Protein AF-0000000066991045 (afdb_homodimer)

pLDDT: mean 85.85, std 21.7, range [33.31, 98.94]

Radius of gyration: 27.25 Å; Cα contacts (8 Å, |Δi|>4): 681; chains: 2; bounding box: 120×88×66 Å

Foldseek 3Di:
DPPPPPPPPPPPPPPPPPPPVPPPPFDKWWKWFDQPPDIDIDIDGQAQDKDFPPDWGQTFKMWTAFAPCQPFKDWDFDPPDDWDWDWDADPVLIIMIGIPPRTDGGIMHGHDDADEFQDFCDDPNDGDHAHGAAGDDPRGGAGPVRD/DPPPPPPPPPPPPPPPPPPPPPPPPFDKWWKWFDQPVDIDIDIDGQAQDKDFPPDWGQTFKMWTAFAPCQPFKDWDFDPPDDWDWDWDADPVLIIMIGIPPRTDGGIMHGHDDADEFQDFCDDPNDGDHAHGAAGDDPRGGAGPVRD

Structure (mmCIF, N/CA/C/O backbone):
data_AF-0000000066991045-model_v1
#
loop_
_entity.id
_entity.type
_entity.pdbx_description
1 polymer 'SSCRP protein'
#
loop_
_atom_site.group_PDB
_atom_site.id
_atom_site.type_symbol
_atom_site.label_atom_id
_atom_site.label_alt_id
_atom_site.label_comp_id
_atom_site.label_asym_id
_atom_site.label_entity_id
_atom_site.label_seq_id
_atom_site.pdbx_PDB_ins_code
_atom_site.Cartn_x
_atom_site.Cartn_y
_atom_site.Cartn_z
_atom_site.occupancy
_atom_site.B_iso_or_equiv
_atom_site.auth_seq_id
_atom_site.auth_comp_id
_atom_site.auth_asym_id
_atom_site.auth_atom_id
_atom_site.pdbx_PDB_model_num
ATOM 1 N N . MET A 1 1 ? 57.656 59.469 -19.359 1 33.41 1 MET A N 1
ATOM 2 C CA . MET A 1 1 ? 56.719 58.531 -20 1 33.41 1 MET A CA 1
ATOM 3 C C . MET A 1 1 ? 56.156 57.562 -18.984 1 33.41 1 MET A C 1
ATOM 5 O O . MET A 1 1 ? 56.875 56.75 -18.422 1 33.41 1 MET A O 1
ATOM 9 N N . LYS A 1 2 ? 55.219 58.156 -18.031 1 44.06 2 LYS A N 1
ATOM 10 C CA . LYS A 1 2 ? 54.531 57.469 -16.953 1 44.06 2 LYS A CA 1
ATOM 11 C C . LYS A 1 2 ? 53.688 56.312 -17.469 1 44.06 2 LYS A C 1
ATOM 13 O O . LYS A 1 2 ? 52.875 56.469 -18.375 1 44.06 2 LYS A O 1
ATOM 18 N N . TYR A 1 3 ? 54.312 55.094 -17.578 1 40 3 TYR A N 1
ATOM 19 C CA . TYR A 1 3 ? 53.719 53.812 -17.953 1 40 3 TYR A CA 1
ATOM 20 C C . TYR A 1 3 ? 52.469 53.562 -17.109 1 40 3 TYR A C 1
ATOM 22 O O . TYR A 1 3 ? 52.5 53.594 -15.883 1 40 3 TYR A O 1
ATOM 30 N N . LEU A 1 4 ? 51.312 54.062 -17.594 1 42.91 4 LEU A N 1
ATOM 31 C CA . LEU A 1 4 ? 50 53.688 -17.094 1 42.91 4 LEU A CA 1
ATOM 32 C C . LEU A 1 4 ? 49.781 52.188 -17.141 1 42.91 4 LEU A C 1
ATOM 34 O O . LEU A 1 4 ? 49.781 51.594 -18.219 1 42.91 4 LEU A O 1
ATOM 38 N N . THR A 1 5 ? 50.281 51.5 -16.141 1 43.19 5 THR A N 1
ATOM 39 C CA . THR A 1 5 ? 50 50.062 -15.992 1 43.19 5 THR A CA 1
ATOM 40 C C . THR A 1 5 ? 48.5 49.844 -15.844 1 43.19 5 THR A C 1
ATOM 42 O O . THR A 1 5 ? 47.875 50.344 -14.906 1 43.19 5 THR A O 1
ATOM 45 N N . LEU A 1 6 ? 47.812 49.75 -16.969 1 39.91 6 LEU A N 1
ATOM 46 C CA . LEU A 1 6 ? 46.438 49.281 -16.969 1 39.91 6 LEU A CA 1
ATOM 47 C C . LEU A 1 6 ? 46.281 47.938 -16.281 1 39.91 6 LEU A C 1
ATOM 49 O O . LEU A 1 6 ? 46.938 46.969 -16.672 1 39.91 6 LEU A O 1
ATOM 53 N N . LEU A 1 7 ? 46 47.969 -15.023 1 40.34 7 LEU A N 1
ATOM 54 C CA . LEU A 1 7 ? 45.625 46.781 -14.258 1 40.34 7 LEU A CA 1
ATOM 55 C C . LEU A 1 7 ? 44.344 46.188 -14.781 1 40.34 7 LEU A C 1
ATOM 57 O O . LEU A 1 7 ? 43.281 46.781 -14.68 1 40.34 7 LEU A O 1
ATOM 61 N N . ALA A 1 8 ? 44.469 45.375 -15.891 1 42.97 8 ALA A N 1
ATOM 62 C CA . ALA A 1 8 ? 43.312 44.562 -16.297 1 42.97 8 ALA A CA 1
ATOM 63 C C . ALA A 1 8 ? 42.812 43.688 -15.141 1 42.97 8 ALA A C 1
ATOM 65 O O . ALA A 1 8 ? 43.562 42.844 -14.625 1 42.97 8 ALA A O 1
ATOM 66 N N . SER A 1 9 ? 41.938 44.25 -14.367 1 37.72 9 SER A N 1
ATOM 67 C CA . SER A 1 9 ? 41.281 43.438 -13.375 1 37.72 9 SER A CA 1
ATOM 68 C C . SER A 1 9 ? 40.531 42.25 -14.031 1 37.72 9 SER A C 1
ATOM 70 O O . SER A 1 9 ? 39.688 42.469 -14.875 1 37.72 9 SER A O 1
ATOM 72 N N . ALA A 1 10 ? 41.25 41.094 -14.234 1 43.38 10 ALA A N 1
ATOM 73 C CA . ALA A 1 10 ? 40.562 39.844 -14.609 1 43.38 10 ALA A CA 1
ATOM 74 C C . ALA A 1 10 ? 39.344 39.594 -13.727 1 43.38 10 ALA A C 1
ATOM 76 O O . ALA A 1 10 ? 39.5 39.375 -12.516 1 43.38 10 ALA A O 1
ATOM 77 N N . LEU A 1 11 ? 38.219 40.25 -14.07 1 38.22 11 LEU A N 1
ATOM 78 C CA . LEU A 1 11 ? 36.969 39.812 -13.461 1 38.22 11 LEU A CA 1
ATOM 79 C C . LEU A 1 11 ? 36.781 38.312 -13.609 1 38.22 11 LEU A C 1
ATOM 81 O O . LEU A 1 11 ? 36.625 37.781 -14.719 1 38.22 11 LEU A O 1
ATOM 85 N N . GLY A 1 12 ? 37.5 37.5 -12.805 1 37.69 12 GLY A N 1
ATOM 86 C CA . GLY A 1 12 ? 37.156 36.094 -12.727 1 37.69 12 GLY A CA 1
ATOM 87 C C 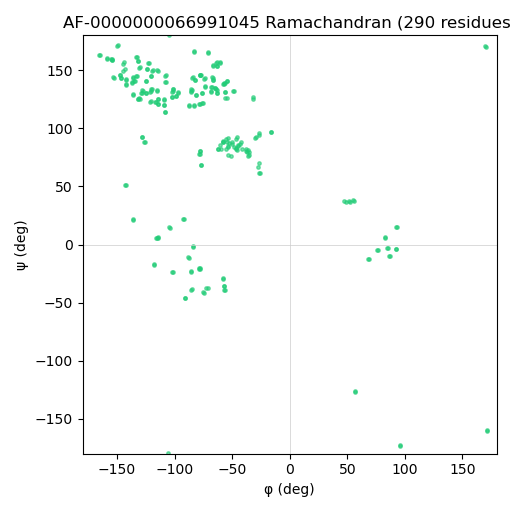. GLY A 1 12 ? 35.688 35.844 -12.602 1 37.69 12 GLY A C 1
ATOM 88 O O . GLY A 1 12 ? 35.031 36.312 -11.648 1 37.69 12 GLY A O 1
ATOM 89 N N . LEU A 1 13 ? 35 35.812 -13.781 1 39.25 13 LEU A N 1
ATOM 90 C CA . LEU A 1 13 ? 33.656 35.281 -13.758 1 39.25 13 LEU A CA 1
ATOM 91 C C . LEU A 1 13 ? 33.594 33.969 -12.953 1 39.25 13 LEU A C 1
ATOM 93 O O . LEU A 1 13 ? 34.25 33 -13.289 1 39.25 13 LEU A O 1
ATOM 97 N N . ALA A 1 14 ? 33.312 34.062 -11.727 1 35.44 14 ALA A N 1
ATOM 98 C CA . ALA A 1 14 ? 32.938 32.875 -10.977 1 35.44 14 ALA A CA 1
ATOM 99 C C . ALA A 1 14 ? 31.922 32.031 -11.75 1 35.44 14 ALA A C 1
ATOM 101 O O . ALA A 1 14 ? 30.797 32.5 -11.984 1 35.44 14 ALA A O 1
ATOM 102 N N . ALA A 1 15 ? 32.406 31.188 -12.727 1 35.44 15 ALA A N 1
ATOM 103 C CA . ALA A 1 15 ? 31.484 30.172 -13.203 1 35.44 15 ALA A CA 1
ATOM 104 C C . ALA A 1 15 ? 30.719 29.531 -12.047 1 35.44 15 ALA A C 1
ATOM 106 O O . ALA A 1 15 ? 31.328 28.953 -11.141 1 35.44 15 ALA A O 1
ATOM 107 N N . ALA A 1 16 ? 29.625 30.125 -11.648 1 34.5 16 ALA A N 1
ATOM 108 C CA . ALA A 1 16 ? 28.719 29.344 -10.797 1 34.5 16 ALA A CA 1
ATOM 109 C C . ALA A 1 16 ? 28.656 27.891 -11.242 1 34.5 16 ALA A C 1
ATOM 111 O O . ALA A 1 16 ? 28.297 27.609 -12.391 1 34.5 16 ALA A O 1
ATOM 112 N N . SER A 1 17 ? 29.609 27.125 -10.828 1 33.66 17 SER A N 1
ATOM 113 C CA . SER A 1 17 ? 29.438 25.688 -11.031 1 33.66 17 SER A CA 1
ATOM 114 C C . SER A 1 17 ? 27.984 25.281 -10.836 1 33.66 17 SER A C 1
ATOM 116 O O . SER A 1 17 ? 27.438 25.391 -9.727 1 33.66 17 SER A O 1
ATOM 118 N N . VAL A 1 18 ? 27.172 25.516 -11.859 1 35.56 18 VAL A N 1
ATOM 119 C CA . VAL A 1 18 ? 25.922 24.781 -11.789 1 35.56 18 VAL A CA 1
ATOM 120 C C . VAL A 1 18 ? 26.156 23.406 -11.18 1 35.56 18 VAL A C 1
ATOM 122 O O . VAL A 1 18 ? 26.984 22.641 -11.672 1 35.56 18 VAL A O 1
ATOM 125 N N . ILE A 1 19 ? 26.312 23.344 -9.852 1 34.28 19 ILE A N 1
ATOM 126 C CA . ILE A 1 19 ? 26.25 21.984 -9.305 1 34.28 19 ILE A CA 1
ATOM 127 C C . ILE A 1 19 ? 25.344 21.125 -10.164 1 34.28 19 ILE A C 1
ATOM 129 O O . ILE A 1 19 ? 24.219 21.516 -10.492 1 34.28 19 ILE A O 1
ATOM 133 N N . PRO A 1 20 ? 25.875 20.438 -11.148 1 35.38 20 PRO A N 1
ATOM 134 C CA . PRO A 1 20 ? 24.953 19.547 -11.852 1 35.38 20 PRO A CA 1
ATOM 135 C C . PRO A 1 20 ? 23.859 18.984 -10.953 1 35.38 20 PRO A C 1
ATOM 137 O O . PRO A 1 20 ? 24.031 18.891 -9.734 1 35.38 20 PRO A O 1
ATOM 140 N N . LEU A 1 21 ? 22.641 19.094 -11.258 1 34.31 21 LEU A N 1
ATOM 141 C CA . LEU A 1 21 ? 21.625 18.297 -10.578 1 34.31 21 LEU A CA 1
ATOM 142 C C . LEU A 1 21 ? 22.219 16.984 -10.062 1 34.31 21 LEU A C 1
ATOM 144 O O . LEU A 1 21 ? 22.688 16.156 -10.852 1 34.31 21 LEU A O 1
ATOM 148 N N . GLU A 1 22 ? 23.094 16.969 -9.141 1 37.97 22 GLU A N 1
ATOM 149 C CA . GLU A 1 22 ? 23.547 15.742 -8.5 1 37.97 22 GLU A CA 1
ATOM 150 C C . GLU A 1 22 ? 22.578 14.586 -8.766 1 37.97 22 GLU A C 1
ATOM 152 O O . GLU A 1 22 ? 21.375 14.734 -8.609 1 37.97 22 GLU A O 1
ATOM 157 N N . GLN A 1 23 ? 22.719 13.742 -9.656 1 42.28 23 GLN A N 1
ATOM 158 C CA . GLN A 1 23 ? 21.984 12.492 -9.867 1 42.28 23 GLN A CA 1
ATOM 159 C C . GLN A 1 23 ? 21.422 11.961 -8.555 1 42.28 23 GLN A C 1
ATOM 161 O O . GLN A 1 23 ? 22.172 11.547 -7.668 1 42.28 23 GLN A O 1
ATOM 166 N N . ARG A 1 24 ? 20.547 12.594 -7.805 1 48.56 24 ARG A N 1
ATOM 167 C CA . ARG A 1 24 ? 19.906 12.086 -6.594 1 48.56 24 ARG A CA 1
ATOM 168 C C . ARG A 1 24 ? 19.828 10.562 -6.613 1 48.56 24 ARG A C 1
ATOM 170 O O . ARG A 1 24 ? 19.438 9.969 -7.621 1 48.56 24 ARG A O 1
ATOM 177 N N . ASP A 1 25 ? 20.828 9.734 -5.996 1 72.31 25 ASP A N 1
ATOM 178 C CA . ASP A 1 25 ? 21.016 8.297 -5.844 1 72.31 25 ASP A CA 1
ATOM 179 C C . ASP A 1 25 ? 19.672 7.586 -5.629 1 72.31 25 ASP A C 1
ATOM 181 O O . ASP A 1 25 ? 19.031 7.766 -4.594 1 72.31 25 ASP A O 1
ATOM 185 N N . VAL A 1 26 ? 19 7.344 -6.695 1 90.12 26 VAL A N 1
ATOM 186 C CA . VAL A 1 26 ? 17.75 6.586 -6.73 1 90.12 26 VAL A CA 1
ATOM 187 C C . VAL A 1 26 ? 17.953 5.223 -6.078 1 90.12 26 VAL A C 1
ATOM 189 O O . VAL A 1 26 ? 18.984 4.566 -6.305 1 90.12 26 VAL A O 1
ATOM 192 N N . GLN A 1 27 ? 17.109 4.891 -5.098 1 95.94 27 GLN A N 1
ATOM 193 C CA . GLN A 1 27 ? 17.203 3.641 -4.352 1 95.94 27 GLN A CA 1
ATOM 194 C C . GLN A 1 27 ? 17.109 2.436 -5.281 1 95.94 27 GLN A C 1
ATOM 196 O O . GLN A 1 27 ? 16.328 2.436 -6.234 1 95.94 27 GLN A O 1
ATOM 201 N N . THR A 1 28 ? 17.969 1.418 -5.016 1 97.62 28 THR A N 1
ATOM 202 C CA . THR A 1 28 ? 17.875 0.164 -5.758 1 97.62 28 THR A CA 1
ATOM 203 C C . THR A 1 28 ? 16.844 -0.766 -5.133 1 97.62 28 THR A C 1
ATOM 205 O O . THR A 1 28 ? 16.812 -0.945 -3.914 1 97.62 28 THR A O 1
ATOM 208 N N . VAL A 1 29 ? 16.016 -1.321 -5.949 1 98.06 29 VAL A N 1
ATOM 209 C CA . VAL A 1 29 ? 14.977 -2.252 -5.523 1 98.06 29 VAL A CA 1
ATOM 210 C C . VAL A 1 29 ? 15.414 -3.686 -5.805 1 98.06 29 VAL A C 1
ATOM 212 O O . VAL A 1 29 ? 15.953 -3.979 -6.875 1 98.06 29 VAL A O 1
ATOM 215 N N . HIS A 1 30 ? 15.227 -4.605 -4.809 1 98.62 30 HIS A N 1
ATOM 216 C CA . HIS A 1 30 ? 15.43 -6.043 -4.988 1 98.62 30 HIS A CA 1
ATOM 217 C C . HIS A 1 30 ? 14.117 -6.801 -4.84 1 98.62 30 HIS A C 1
ATOM 219 O O . HIS A 1 30 ? 13.469 -6.73 -3.791 1 98.62 30 HIS A O 1
ATOM 225 N N . LEU A 1 31 ? 13.75 -7.527 -5.938 1 98.81 31 LEU A N 1
ATOM 226 C CA . LEU A 1 31 ? 12.531 -8.328 -5.926 1 98.81 31 LEU A CA 1
ATOM 227 C C . LEU A 1 31 ? 12.836 -9.781 -6.277 1 98.81 31 LEU A C 1
ATOM 229 O O . LEU A 1 31 ? 13.711 -10.055 -7.098 1 98.81 31 LEU A O 1
ATOM 233 N N . LYS A 1 32 ? 12.188 -10.648 -5.609 1 98.81 32 LYS A N 1
ATOM 234 C CA . LYS A 1 32 ? 12.156 -12.062 -5.969 1 98.81 32 LYS A CA 1
ATOM 235 C C . LYS A 1 32 ? 10.75 -12.492 -6.379 1 98.81 32 LYS A C 1
ATOM 237 O O . LYS A 1 32 ? 9.797 -12.32 -5.617 1 98.81 32 LYS A O 1
ATOM 242 N N . PHE A 1 33 ? 10.648 -13.07 -7.602 1 98.94 33 PHE A N 1
ATOM 243 C CA . PHE A 1 33 ? 9.383 -13.562 -8.148 1 98.94 33 PHE A CA 1
ATOM 244 C C . PHE A 1 33 ? 9.297 -15.086 -8.023 1 98.94 33 PHE A C 1
ATOM 246 O O . PHE A 1 33 ? 10.188 -15.797 -8.484 1 98.94 33 PHE A O 1
ATOM 253 N N . ARG A 1 34 ? 8.164 -15.508 -7.398 1 98.62 34 ARG A N 1
ATOM 254 C CA . ARG A 1 34 ? 8.047 -16.938 -7.141 1 98.62 34 ARG A CA 1
ATOM 255 C C . ARG A 1 34 ? 6.828 -17.516 -7.844 1 98.62 34 ARG A C 1
ATOM 257 O O . ARG A 1 34 ? 5.762 -16.906 -7.867 1 98.62 34 ARG A O 1
ATOM 264 N N . ALA A 1 35 ? 7.031 -18.641 -8.492 1 98.25 35 ALA A N 1
ATOM 265 C CA . ALA A 1 35 ? 6.02 -19.516 -9.07 1 98.25 35 ALA A CA 1
ATOM 266 C C . ALA A 1 35 ? 6.184 -20.938 -8.57 1 98.25 35 ALA A C 1
ATOM 268 O O . ALA A 1 35 ? 6.77 -21.781 -9.258 1 98.25 35 ALA A O 1
ATOM 269 N N . GLY A 1 36 ? 5.512 -21.203 -7.41 1 93.75 36 GLY A N 1
ATOM 270 C CA . GLY A 1 36 ? 5.879 -22.453 -6.762 1 93.75 36 GLY A CA 1
ATOM 271 C C . GLY A 1 36 ? 7.359 -22.547 -6.445 1 93.75 36 GLY A C 1
ATOM 272 O O . GLY A 1 36 ? 7.91 -21.672 -5.762 1 93.75 36 GLY A O 1
ATOM 273 N N . PRO A 1 37 ? 7.957 -23.594 -6.898 1 95.31 37 PRO A N 1
ATOM 274 C CA . PRO A 1 37 ? 9.391 -23.734 -6.621 1 95.31 37 PRO A CA 1
ATOM 275 C C . PRO A 1 37 ? 10.258 -22.891 -7.547 1 95.31 37 PRO A C 1
ATOM 277 O O . PRO A 1 37 ? 11.453 -22.703 -7.281 1 95.31 37 PRO A O 1
ATOM 280 N N . ALA A 1 38 ? 9.758 -22.516 -8.656 1 98.19 38 ALA A N 1
ATOM 281 C CA . ALA A 1 38 ? 10.516 -21.703 -9.602 1 98.19 38 ALA A CA 1
ATOM 282 C C . ALA A 1 38 ? 10.562 -20.234 -9.156 1 98.19 38 ALA A C 1
ATOM 284 O O . ALA A 1 38 ? 9.656 -19.766 -8.469 1 98.19 38 ALA A O 1
ATOM 285 N N . GLU A 1 39 ? 11.68 -19.609 -9.453 1 98.5 39 GLU A N 1
ATOM 286 C CA . GLU A 1 39 ? 11.828 -18.219 -9.047 1 98.5 39 GLU A CA 1
ATOM 287 C C . GLU A 1 39 ? 12.812 -17.469 -9.953 1 98.5 39 GLU A C 1
ATOM 289 O O . GLU A 1 39 ? 13.586 -18.109 -10.68 1 98.5 39 GLU A O 1
ATOM 294 N N . TYR A 1 40 ? 12.727 -16.172 -9.992 1 98.75 40 TYR A N 1
ATOM 295 C CA . TYR A 1 40 ? 13.734 -15.289 -10.562 1 98.75 40 TYR A CA 1
ATOM 296 C C . TYR A 1 40 ? 13.828 -13.992 -9.766 1 98.75 40 TYR A C 1
ATOM 298 O O . TYR A 1 40 ? 12.891 -13.625 -9.055 1 98.75 40 TYR A O 1
ATOM 306 N N . ASP A 1 41 ? 15.039 -13.32 -9.852 1 98.69 41 ASP A N 1
ATOM 307 C CA . ASP A 1 41 ? 15.312 -12.094 -9.117 1 98.69 41 ASP A CA 1
ATOM 308 C C . ASP A 1 41 ? 15.508 -10.914 -10.062 1 98.69 41 ASP A C 1
ATOM 310 O O . ASP A 1 41 ? 15.922 -11.094 -11.211 1 98.69 41 ASP A O 1
ATOM 314 N N . MET A 1 42 ? 15.148 -9.773 -9.586 1 98.69 42 MET A N 1
ATOM 315 C CA . MET A 1 42 ? 15.469 -8.531 -10.289 1 98.69 42 MET A CA 1
ATOM 316 C C . MET A 1 42 ? 16.047 -7.492 -9.328 1 98.69 42 MET A C 1
ATOM 318 O O . MET A 1 42 ? 15.648 -7.441 -8.156 1 98.69 42 MET A O 1
ATOM 322 N N . ALA A 1 43 ? 16.984 -6.715 -9.836 1 98.56 43 ALA A N 1
ATOM 323 C CA . ALA A 1 43 ? 17.516 -5.52 -9.18 1 98.56 43 ALA A CA 1
ATOM 324 C C . ALA A 1 43 ? 17.547 -4.336 -10.133 1 98.56 43 ALA A C 1
ATOM 326 O O . ALA A 1 43 ? 18.078 -4.43 -11.242 1 98.56 43 ALA A O 1
ATOM 327 N N . PHE A 1 44 ? 16.938 -3.24 -9.75 1 98.31 44 PHE A N 1
ATOM 328 C CA . PHE A 1 44 ? 16.828 -2.082 -10.625 1 98.31 44 PHE A CA 1
ATOM 329 C C . PHE A 1 44 ? 16.562 -0.816 -9.82 1 98.31 44 PHE A C 1
ATOM 331 O O . PHE A 1 44 ? 16.141 -0.888 -8.664 1 98.31 44 PHE A O 1
ATOM 338 N N . PRO A 1 45 ? 16.828 0.379 -10.367 1 97.88 45 PRO A N 1
ATOM 339 C CA . PRO A 1 45 ? 16.547 1.618 -9.633 1 97.88 45 PRO A CA 1
ATOM 340 C C . PRO A 1 45 ? 15.055 1.941 -9.562 1 97.88 45 PRO A C 1
ATOM 342 O O . PRO A 1 45 ? 14.32 1.693 -10.516 1 97.88 45 PRO A O 1
ATOM 345 N N . ALA A 1 46 ? 14.641 2.469 -8.445 1 97.94 46 ALA A N 1
ATOM 346 C CA . ALA A 1 46 ? 13.281 2.963 -8.266 1 97.94 46 ALA A CA 1
ATOM 347 C C . ALA A 1 46 ? 13.094 4.316 -8.945 1 97.94 46 ALA A C 1
ATOM 349 O O . ALA A 1 46 ? 12.797 5.312 -8.281 1 97.94 46 ALA A O 1
ATOM 350 N N . ASP A 1 47 ? 13.125 4.34 -10.289 1 97.38 47 ASP A N 1
ATOM 351 C CA . ASP A 1 47 ? 13.156 5.582 -11.055 1 97.38 47 ASP A CA 1
ATOM 352 C C . ASP A 1 47 ? 11.883 5.75 -11.875 1 97.38 47 ASP A C 1
ATOM 354 O O . ASP A 1 47 ? 11.797 6.637 -12.734 1 97.38 47 ASP A O 1
ATOM 358 N N . GLY A 1 48 ? 10.992 4.898 -11.703 1 97.06 48 GLY A N 1
ATOM 359 C CA . GLY A 1 48 ? 9.719 5.004 -12.398 1 97.06 48 GLY A CA 1
ATOM 360 C C . GLY A 1 48 ? 9.742 4.391 -13.789 1 97.06 48 GLY A C 1
ATOM 361 O O . GLY A 1 48 ? 8.711 4.312 -14.461 1 97.06 48 GLY A O 1
ATOM 362 N N . VAL A 1 49 ? 10.891 3.922 -14.188 1 98 49 VAL A N 1
ATOM 363 C CA . VAL A 1 49 ? 11.023 3.348 -15.516 1 98 49 VAL A CA 1
ATOM 364 C C . VAL A 1 49 ? 10.523 1.903 -15.516 1 98 49 VAL A C 1
ATOM 366 O O . VAL A 1 49 ? 10.906 1.113 -14.648 1 98 49 VAL A O 1
ATOM 369 N N . GLU A 1 50 ? 9.664 1.595 -16.422 1 98.56 50 GLU A N 1
ATOM 370 C CA . GLU A 1 50 ? 9.156 0.231 -16.562 1 98.56 50 GLU A CA 1
ATOM 371 C C . GLU A 1 50 ? 10.219 -0.689 -17.172 1 98.56 50 GLU A C 1
ATOM 373 O O . GLU A 1 50 ? 10.891 -0.321 -18.141 1 98.56 50 GLU A O 1
ATOM 378 N N . ARG A 1 51 ? 10.383 -1.898 -16.609 1 98.62 51 ARG A N 1
ATOM 379 C CA . ARG A 1 51 ? 11.336 -2.902 -17.078 1 98.62 51 ARG A CA 1
ATOM 380 C C . ARG A 1 51 ? 10.648 -4.242 -17.312 1 98.62 51 ARG A C 1
ATOM 382 O O . ARG A 1 51 ? 9.859 -4.699 -16.484 1 98.62 51 ARG A O 1
ATOM 389 N N . PRO A 1 52 ? 10.961 -4.82 -18.516 1 98.75 52 PRO A N 1
ATOM 390 C CA . PRO A 1 52 ? 10.422 -6.16 -18.734 1 98.75 52 PRO A CA 1
ATOM 391 C C . PRO A 1 52 ? 11.016 -7.207 -17.797 1 98.75 52 PRO A C 1
ATOM 393 O O . PRO A 1 52 ? 12.195 -7.125 -17.453 1 98.75 52 PRO A O 1
ATOM 396 N N . THR A 1 53 ? 10.117 -8.18 -17.375 1 98.75 53 THR A N 1
ATOM 397 C CA . THR A 1 53 ? 10.633 -9.242 -16.516 1 98.75 53 THR A CA 1
ATOM 398 C C . THR A 1 53 ? 11.234 -10.367 -17.359 1 98.75 53 THR A C 1
ATOM 400 O O . THR A 1 53 ? 12.023 -11.164 -16.859 1 98.75 53 THR A O 1
ATOM 403 N N . ASN A 1 54 ? 10.828 -10.477 -18.578 1 98.38 54 ASN A N 1
ATOM 404 C CA . ASN A 1 54 ? 11.281 -11.508 -19.516 1 98.38 54 ASN A CA 1
ATOM 405 C C . ASN A 1 54 ? 11.078 -12.906 -18.938 1 98.38 54 ASN A C 1
ATOM 407 O O . ASN A 1 54 ? 11.969 -13.758 -19.047 1 98.38 54 ASN A O 1
ATOM 411 N N . SER A 1 55 ? 10.008 -13.141 -18.25 1 98.62 55 SER A N 1
ATOM 412 C CA . SER A 1 55 ? 9.68 -14.438 -17.672 1 98.62 55 SER A CA 1
ATOM 413 C C . SER A 1 55 ? 8.211 -14.797 -17.922 1 98.62 55 SER A C 1
ATOM 415 O O . SER A 1 55 ? 7.336 -13.93 -17.828 1 98.62 55 SER A O 1
ATOM 417 N N . ASP A 1 56 ? 7.98 -16.016 -18.203 1 98 56 ASP A N 1
ATOM 418 C CA . ASP A 1 56 ? 6.617 -16.5 -18.406 1 98 56 ASP A CA 1
ATOM 419 C C . ASP A 1 56 ? 6.129 -17.297 -17.203 1 98 56 ASP A C 1
ATOM 421 O O . ASP A 1 56 ? 5.105 -17.984 -17.281 1 98 56 ASP A O 1
ATOM 425 N N . LEU A 1 57 ? 6.824 -17.219 -16.062 1 98.56 57 LEU A N 1
ATOM 426 C CA . LEU A 1 57 ? 6.445 -17.984 -14.875 1 98.56 57 LEU A CA 1
ATOM 427 C C . LEU A 1 57 ? 5.109 -17.5 -14.328 1 98.56 57 LEU A C 1
ATOM 429 O O . LEU A 1 57 ? 4.836 -16.297 -14.312 1 98.56 57 LEU A O 1
ATOM 433 N N . ALA A 1 58 ? 4.277 -18.422 -13.852 1 98.31 58 ALA A N 1
ATOM 434 C CA . ALA A 1 58 ? 3.02 -18.078 -13.18 1 98.31 58 ALA A CA 1
ATOM 435 C C . ALA A 1 58 ? 3.264 -17.625 -11.75 1 98.31 58 ALA A C 1
ATOM 437 O O . ALA A 1 58 ? 3.072 -18.391 -10.805 1 98.31 58 ALA A O 1
ATOM 438 N N . VAL A 1 59 ? 3.639 -16.406 -11.617 1 98.62 59 VAL A N 1
ATOM 439 C CA . VAL A 1 59 ? 4.039 -15.828 -10.336 1 98.62 59 VAL A CA 1
ATOM 440 C C . VAL A 1 59 ? 2.824 -15.727 -9.414 1 98.62 59 VAL A C 1
ATOM 442 O O . VAL A 1 59 ? 1.757 -15.273 -9.828 1 98.62 59 VAL A O 1
ATOM 445 N N . ASN A 1 60 ? 3.018 -16.188 -8.227 1 97.88 60 ASN A N 1
ATOM 446 C CA . ASN A 1 60 ? 1.946 -16.047 -7.246 1 97.88 60 ASN A CA 1
ATOM 447 C C . ASN A 1 60 ? 2.383 -15.188 -6.059 1 97.88 60 ASN A C 1
ATOM 449 O O . ASN A 1 60 ? 1.547 -14.719 -5.285 1 97.88 60 ASN A O 1
ATOM 453 N N . VAL A 1 61 ? 3.689 -15.016 -5.918 1 98.12 61 VAL A N 1
ATOM 454 C CA . VAL A 1 61 ? 4.191 -14.195 -4.82 1 98.12 61 VAL A CA 1
ATOM 455 C C . VAL A 1 61 ? 5.395 -13.383 -5.289 1 98.12 61 VAL A C 1
ATOM 457 O O . VAL A 1 61 ? 6.262 -13.906 -6 1 98.12 61 VAL A O 1
ATOM 460 N N . ILE A 1 62 ? 5.441 -12.141 -4.891 1 98.75 62 ILE A N 1
ATOM 461 C CA . ILE A 1 62 ? 6.602 -11.273 -5.066 1 98.75 62 ILE A CA 1
ATOM 462 C C . ILE A 1 62 ? 7.152 -10.867 -3.701 1 98.75 62 ILE A C 1
ATOM 464 O O . ILE A 1 62 ? 6.43 -10.312 -2.873 1 98.75 62 ILE A O 1
ATOM 468 N N . GLU A 1 63 ? 8.414 -11.164 -3.455 1 98.38 63 GLU A N 1
ATOM 469 C CA . GLU A 1 63 ? 9.086 -10.805 -2.209 1 98.38 63 GLU A CA 1
ATOM 470 C C . GLU A 1 63 ? 9.883 -9.516 -2.363 1 98.38 63 GLU A C 1
ATOM 472 O O . GLU A 1 63 ? 10.625 -9.344 -3.334 1 98.38 63 GLU A O 1
ATOM 477 N N . ALA A 1 64 ? 9.656 -8.672 -1.451 1 97.94 64 ALA A N 1
ATOM 478 C CA . ALA A 1 64 ? 10.375 -7.402 -1.43 1 97.94 64 ALA A CA 1
ATOM 479 C C . ALA A 1 64 ? 11.016 -7.156 -0.067 1 97.94 64 ALA A C 1
ATOM 481 O O . ALA A 1 64 ? 10.445 -6.461 0.778 1 97.94 64 ALA A O 1
ATOM 482 N N . PRO A 1 65 ? 12.258 -7.551 0.102 1 95.62 65 PRO A N 1
ATOM 483 C CA . PRO A 1 65 ? 12.852 -7.492 1.439 1 95.62 65 PRO A CA 1
ATOM 484 C C . PRO A 1 65 ? 13.273 -6.082 1.837 1 95.62 65 PRO A C 1
ATOM 486 O O . PRO A 1 65 ? 13.43 -5.789 3.025 1 95.62 65 PRO A O 1
ATOM 489 N N . ASP A 1 66 ? 13.469 -5.184 0.844 1 96.12 66 ASP A N 1
ATOM 490 C CA . ASP A 1 66 ? 14.078 -3.908 1.203 1 96.12 66 ASP A CA 1
ATOM 491 C C . ASP A 1 66 ? 13.352 -2.744 0.531 1 96.12 66 ASP A C 1
ATOM 493 O O . ASP A 1 66 ? 13.922 -1.668 0.355 1 96.12 66 ASP A O 1
ATOM 497 N N . TYR A 1 67 ? 12.094 -2.951 0.127 1 97.62 67 TYR A N 1
ATOM 498 C CA . TYR A 1 67 ? 11.297 -1.926 -0.537 1 97.62 67 TYR A CA 1
ATOM 499 C C . TYR A 1 67 ? 9.812 -2.16 -0.309 1 97.62 67 TYR A C 1
ATOM 501 O O . TYR A 1 67 ? 9.359 -3.307 -0.223 1 97.62 67 TYR A O 1
ATOM 509 N N . ASN A 1 68 ? 9.078 -1.125 -0.168 1 96.62 68 ASN A N 1
ATOM 510 C CA . ASN A 1 68 ? 7.625 -1.24 -0.064 1 96.62 68 ASN A CA 1
ATOM 511 C C . ASN A 1 68 ? 6.98 -1.451 -1.43 1 96.62 68 ASN A C 1
ATOM 513 O O . ASN A 1 68 ? 6.301 -0.561 -1.945 1 96.62 68 ASN A O 1
ATOM 517 N N . ALA A 1 69 ? 7.047 -2.6 -1.901 1 98.25 69 ALA A N 1
ATOM 518 C CA . ALA A 1 69 ? 6.703 -2.873 -3.295 1 98.25 69 ALA A CA 1
ATOM 519 C C . ALA A 1 69 ? 5.195 -2.781 -3.514 1 98.25 69 ALA A C 1
ATOM 521 O O . ALA A 1 69 ? 4.742 -2.326 -4.566 1 98.25 69 ALA A O 1
ATOM 522 N N . TYR A 1 70 ? 4.445 -3.242 -2.518 1 97.38 70 TYR A N 1
ATOM 523 C CA . TYR A 1 70 ? 2.994 -3.254 -2.684 1 97.38 70 TYR A CA 1
ATOM 524 C C . TYR A 1 70 ? 2.467 -1.856 -2.98 1 97.38 70 TYR A C 1
ATOM 526 O O . TYR A 1 70 ? 1.535 -1.693 -3.771 1 97.38 70 TYR A O 1
ATOM 534 N N . SER A 1 71 ? 3.084 -0.898 -2.381 1 94.94 71 SER A N 1
ATOM 535 C CA . SER A 1 71 ? 2.549 0.453 -2.502 1 94.94 71 SER A CA 1
ATOM 536 C C . SER A 1 71 ? 3.348 1.274 -3.51 1 94.94 71 SER A C 1
ATOM 538 O O . SER A 1 71 ? 2.844 2.26 -4.055 1 94.94 71 SER A O 1
ATOM 540 N N . GLN A 1 72 ? 4.586 0.925 -3.756 1 96.62 72 GLN A N 1
ATOM 541 C CA . GLN A 1 72 ? 5.438 1.855 -4.488 1 96.62 72 GLN A CA 1
ATOM 542 C C . GLN A 1 72 ? 5.852 1.276 -5.84 1 96.62 72 GLN A C 1
ATOM 544 O O . GLN A 1 72 ? 6.645 1.882 -6.562 1 96.62 72 GLN A O 1
ATOM 549 N N . CYS A 1 73 ? 5.312 0.113 -6.203 1 98.31 73 CYS A N 1
ATOM 550 C CA . CYS A 1 73 ? 5.621 -0.489 -7.496 1 98.31 73 CYS A CA 1
ATOM 551 C C . CYS A 1 73 ? 4.348 -0.756 -8.289 1 98.31 73 CYS A C 1
ATOM 553 O O . CYS A 1 73 ? 3.281 -0.961 -7.711 1 98.31 73 CYS A O 1
ATOM 555 N N . ASP A 1 74 ? 4.543 -0.699 -9.578 1 97.5 74 ASP A N 1
ATOM 556 C CA . ASP A 1 74 ? 3.51 -1.129 -10.516 1 97.5 74 ASP A CA 1
ATOM 557 C C . ASP A 1 74 ? 3.904 -2.43 -11.211 1 97.5 74 ASP A C 1
ATOM 559 O O . ASP A 1 74 ? 5 -2.533 -11.766 1 97.5 74 ASP A O 1
ATOM 563 N N . PHE A 1 75 ? 3.076 -3.396 -11.109 1 98.62 75 PHE A N 1
ATOM 564 C CA . PHE A 1 75 ? 3.266 -4.688 -11.758 1 98.62 75 PHE A CA 1
ATOM 565 C C . PHE A 1 75 ? 2.273 -4.871 -12.906 1 98.62 75 PHE A C 1
ATOM 567 O O . PHE A 1 75 ? 1.061 -4.879 -12.688 1 98.62 75 PHE A O 1
ATOM 574 N N . ARG A 1 76 ? 2.781 -5.039 -14.07 1 98.44 76 ARG A N 1
ATOM 575 C CA . ARG A 1 76 ? 1.917 -5.223 -15.234 1 98.44 76 ARG A CA 1
ATOM 576 C C . ARG A 1 76 ? 1.838 -6.695 -15.625 1 98.44 76 ARG A C 1
ATOM 578 O O . ARG A 1 76 ? 2.852 -7.395 -15.633 1 98.44 76 ARG A O 1
ATOM 585 N N . THR A 1 77 ? 0.68 -7.184 -15.844 1 98.31 77 THR A N 1
ATOM 586 C CA . THR A 1 77 ? 0.452 -8.539 -16.344 1 98.31 77 THR A CA 1
ATOM 587 C C . THR A 1 77 ? 0.028 -8.508 -17.797 1 98.31 77 THR A C 1
ATOM 589 O O . THR A 1 77 ? 0.001 -7.449 -18.438 1 98.31 77 THR A O 1
ATOM 592 N N . VAL A 1 78 ? -0.202 -9.672 -18.328 1 97.31 78 VAL A N 1
ATOM 593 C CA . VAL A 1 78 ? -0.623 -9.766 -19.719 1 97.31 78 VAL A CA 1
ATOM 594 C C . VAL A 1 78 ? -1.895 -8.945 -19.938 1 97.31 78 VAL A C 1
ATOM 596 O O . VAL A 1 78 ? -2.803 -8.969 -19.109 1 97.31 78 VAL A O 1
ATOM 599 N N . ASP A 1 79 ? -1.943 -8.266 -21.047 1 94.81 79 ASP A N 1
ATOM 600 C CA . ASP A 1 79 ? -3.09 -7.414 -21.344 1 94.81 79 ASP A CA 1
ATOM 601 C C . ASP A 1 79 ? -4.391 -8.211 -21.312 1 94.81 79 ASP A C 1
ATOM 603 O O . ASP A 1 79 ? -4.484 -9.281 -21.906 1 94.81 79 ASP A O 1
ATOM 607 N N . GLY A 1 80 ? -5.367 -7.617 -20.578 1 92.75 80 GLY A N 1
ATOM 608 C CA . GLY A 1 80 ? -6.676 -8.25 -20.531 1 92.75 80 GLY A CA 1
ATOM 609 C C . GLY A 1 80 ? -6.789 -9.305 -19.453 1 92.75 80 GLY A C 1
ATOM 610 O O . GLY A 1 80 ? -7.883 -9.812 -19.188 1 92.75 80 GLY A O 1
ATOM 611 N N . ALA A 1 81 ? -5.699 -9.672 -18.828 1 94.06 81 ALA A N 1
ATOM 612 C CA . ALA A 1 81 ? -5.734 -10.68 -17.781 1 94.06 81 ALA A CA 1
ATOM 613 C C . ALA A 1 81 ? -6.289 -10.086 -16.484 1 94.06 81 ALA A C 1
ATOM 615 O O . ALA A 1 81 ? -5.945 -8.961 -16.109 1 94.06 81 ALA A O 1
ATOM 616 N N . GLU A 1 82 ? -7.219 -10.758 -15.914 1 92.69 82 GLU A N 1
ATOM 617 C CA . GLU A 1 82 ? -7.66 -10.375 -14.57 1 92.69 82 GLU A CA 1
ATOM 618 C C . GLU A 1 82 ? -6.57 -10.633 -13.539 1 92.69 82 GLU A C 1
ATOM 620 O O . GLU A 1 82 ? -5.891 -11.656 -13.586 1 92.69 82 GLU A O 1
ATOM 625 N N . VAL A 1 83 ? -6.379 -9.617 -12.648 1 94.94 83 VAL A N 1
ATOM 626 C CA . VAL A 1 83 ? -5.363 -9.789 -11.617 1 94.94 83 VAL A CA 1
ATOM 627 C C . VAL A 1 83 ? -5.801 -9.086 -10.336 1 94.94 83 VAL A C 1
ATOM 629 O O . VAL A 1 83 ? -6.441 -8.031 -10.383 1 94.94 83 VAL A O 1
ATOM 632 N N . THR A 1 84 ? -5.473 -9.719 -9.273 1 94 84 THR A N 1
ATOM 633 C CA . THR A 1 84 ? -5.609 -9.133 -7.945 1 94 84 THR A CA 1
ATOM 634 C C . THR A 1 84 ? -4.277 -9.18 -7.195 1 94 84 THR A C 1
ATOM 636 O O . THR A 1 84 ? -3.594 -10.203 -7.203 1 94 84 THR A O 1
ATOM 639 N N . PHE A 1 85 ? -3.912 -8.023 -6.645 1 95.88 85 PHE A N 1
ATOM 640 C CA . PHE A 1 85 ? -2.752 -7.957 -5.762 1 95.88 85 PHE A CA 1
ATOM 641 C C . PHE A 1 85 ? -3.182 -7.762 -4.312 1 95.88 85 PHE A C 1
ATOM 643 O O . PHE A 1 85 ? -4.184 -7.098 -4.043 1 95.88 85 PHE A O 1
ATOM 650 N N . ALA A 1 86 ? -2.418 -8.352 -3.418 1 96.38 86 ALA A N 1
ATOM 651 C CA . ALA A 1 86 ? -2.631 -8.141 -1.988 1 96.38 86 ALA A CA 1
ATOM 652 C C . ALA A 1 86 ? -1.307 -8.125 -1.231 1 96.38 86 ALA A C 1
ATOM 654 O O . ALA A 1 86 ? -0.334 -8.75 -1.659 1 96.38 86 ALA A O 1
ATOM 655 N N . SER A 1 87 ? -1.339 -7.355 -0.16 1 95.38 87 SER A N 1
ATOM 656 C CA . SER A 1 87 ? -0.156 -7.332 0.695 1 95.38 87 SER A CA 1
ATOM 657 C C . SER A 1 87 ? -0.171 -8.484 1.689 1 95.38 87 SER A C 1
ATOM 659 O O . SER A 1 87 ? -1.235 -8.898 2.154 1 95.38 87 SER A O 1
ATOM 661 N N . SER A 1 88 ? 0.991 -9.008 1.956 1 95.19 88 SER A N 1
ATOM 662 C CA . SER A 1 88 ? 1.213 -10.031 2.969 1 95.19 88 SER A CA 1
ATOM 663 C C . SER A 1 88 ? 2.611 -9.922 3.57 1 95.19 88 SER A C 1
ATOM 665 O O . SER A 1 88 ? 3.373 -9.016 3.223 1 95.19 88 SER A O 1
ATOM 667 N N . ILE A 1 89 ? 2.822 -10.703 4.633 1 93.25 89 ILE A N 1
ATOM 668 C CA . ILE A 1 89 ? 4.109 -10.75 5.316 1 93.25 89 ILE A CA 1
ATOM 669 C C . ILE A 1 89 ? 4.562 -12.203 5.461 1 93.25 89 ILE A C 1
ATOM 671 O O . ILE A 1 89 ? 3.791 -13.062 5.883 1 93.25 89 ILE A O 1
ATOM 675 N N . SER A 1 90 ? 5.801 -12.461 5.074 1 93.62 90 SER A N 1
ATOM 676 C CA . SER A 1 90 ? 6.344 -13.797 5.293 1 93.62 90 SER A CA 1
ATOM 677 C C . SER A 1 90 ? 6.598 -14.055 6.777 1 93.62 90 SER A C 1
ATOM 679 O O . SER A 1 90 ? 6.641 -13.117 7.574 1 93.62 90 SER A O 1
ATOM 681 N N . PRO A 1 91 ? 6.793 -15.328 7.113 1 88.75 91 PRO A N 1
ATOM 682 C CA . PRO A 1 91 ? 7.129 -15.633 8.508 1 88.75 91 PRO A CA 1
ATOM 683 C C . PRO A 1 91 ? 8.391 -14.914 8.984 1 88.75 91 PRO A C 1
ATOM 685 O O . PRO A 1 91 ? 8.516 -14.609 10.172 1 88.75 91 PRO A O 1
ATOM 688 N N . GLU A 1 92 ? 9.289 -14.648 8.062 1 90.25 92 GLU A N 1
ATOM 689 C CA . GLU A 1 92 ? 10.547 -13.977 8.391 1 90.25 92 GLU A CA 1
ATOM 690 C C . GLU A 1 92 ? 10.367 -12.461 8.43 1 90.25 92 GLU A C 1
ATOM 692 O O . GLU A 1 92 ? 11.32 -11.727 8.695 1 90.25 92 GLU A O 1
ATOM 697 N N . GLY A 1 93 ? 9.188 -11.977 8.141 1 90.88 93 GLY A N 1
ATOM 698 C CA . GLY A 1 93 ? 8.906 -10.555 8.25 1 90.88 93 GLY A CA 1
ATOM 699 C C . GLY A 1 93 ? 9.125 -9.805 6.949 1 90.88 93 GLY A C 1
ATOM 700 O O . GLY A 1 93 ? 9.188 -8.578 6.938 1 90.88 93 GLY A O 1
ATOM 701 N N . VAL A 1 94 ? 9.234 -10.539 5.863 1 94.38 94 VAL A N 1
ATOM 702 C CA . VAL A 1 94 ? 9.461 -9.922 4.559 1 94.38 94 VAL A CA 1
ATOM 703 C C . VAL A 1 94 ? 8.125 -9.516 3.939 1 94.38 94 VAL A C 1
ATOM 705 O O . VAL A 1 94 ? 7.168 -10.289 3.943 1 94.38 94 VAL A O 1
ATOM 708 N N . GLY A 1 95 ? 8.094 -8.25 3.439 1 95.5 95 GLY A N 1
ATOM 709 C CA . GLY A 1 95 ? 6.91 -7.82 2.709 1 95.5 95 GLY A CA 1
ATOM 710 C C . GLY A 1 95 ? 6.684 -8.602 1.427 1 95.5 95 GLY A C 1
ATOM 711 O O . GLY A 1 95 ? 7.625 -8.852 0.673 1 95.5 95 GLY A O 1
ATOM 712 N N . LEU A 1 96 ? 5.426 -9.023 1.246 1 97.69 96 LEU A N 1
ATOM 713 C CA . LEU A 1 96 ? 5.039 -9.789 0.069 1 97.69 96 LEU A CA 1
ATOM 714 C C . LEU A 1 96 ? 3.947 -9.07 -0.716 1 97.69 96 LEU A C 1
ATOM 716 O O . LEU A 1 96 ? 3.098 -8.398 -0.13 1 97.69 96 LEU A O 1
ATOM 720 N N . VAL A 1 97 ? 4.027 -9.227 -1.993 1 98.31 97 VAL A N 1
ATOM 721 C CA . VAL A 1 97 ? 2.895 -8.953 -2.871 1 98.31 97 VAL A CA 1
ATOM 722 C C . VAL A 1 97 ? 2.336 -10.266 -3.414 1 98.31 97 VAL A C 1
ATOM 724 O O . VAL A 1 97 ? 3.021 -10.984 -4.145 1 98.31 97 VAL A O 1
ATOM 727 N N . LEU A 1 98 ? 1.121 -10.555 -3.016 1 97.88 98 LEU A N 1
ATOM 728 C CA . LEU A 1 98 ? 0.448 -11.742 -3.533 1 97.88 98 LEU A CA 1
ATOM 729 C C . LEU A 1 98 ? -0.183 -11.461 -4.895 1 97.88 98 LEU A C 1
ATOM 731 O O . LEU A 1 98 ? -0.68 -10.352 -5.133 1 97.88 98 LEU A O 1
ATOM 735 N N . VAL A 1 99 ? -0.101 -12.445 -5.738 1 97.69 99 VAL A N 1
ATOM 736 C CA . VAL A 1 99 ? -0.649 -12.32 -7.086 1 97.69 99 VAL A CA 1
ATOM 737 C C . VAL A 1 99 ? -1.704 -13.398 -7.32 1 97.69 99 VAL A C 1
ATOM 739 O O . VAL A 1 99 ? -1.42 -14.586 -7.199 1 97.69 99 VAL A O 1
ATOM 742 N N . GLY A 1 100 ? -2.926 -12.906 -7.672 1 95.69 100 GLY A N 1
ATOM 743 C CA . GLY A 1 100 ? -3.982 -13.859 -7.977 1 95.69 100 GLY A CA 1
ATOM 744 C C . GLY A 1 100 ? -4.789 -13.484 -9.203 1 95.69 100 GLY A C 1
ATOM 745 O O . GLY A 1 100 ? -5.129 -12.312 -9.398 1 95.69 100 GLY A O 1
ATOM 746 N N . PRO A 1 101 ? -5.215 -14.461 -10.141 1 96.25 101 PRO A N 1
ATOM 747 C CA . PRO A 1 101 ? -4.637 -15.805 -10.211 1 96.25 101 PRO A CA 1
ATOM 748 C C . PRO A 1 101 ? -3.154 -15.797 -10.57 1 96.25 101 PRO A C 1
ATOM 750 O O . PRO A 1 101 ? -2.662 -14.812 -11.133 1 96.25 101 PRO A O 1
ATOM 753 N N . PRO A 1 102 ? -2.387 -16.891 -10.133 1 97.31 102 PRO A N 1
ATOM 754 C CA . PRO A 1 102 ? -0.996 -16.922 -10.594 1 97.31 102 PRO A CA 1
ATOM 755 C C . PRO A 1 102 ? -0.861 -16.703 -12.094 1 97.31 102 PRO A C 1
ATOM 757 O O . PRO A 1 102 ? -1.648 -17.234 -12.883 1 97.31 102 PRO A O 1
ATOM 760 N N . GLN A 1 103 ? 0.071 -15.789 -12.453 1 98.19 103 GLN A N 1
ATOM 761 C CA . GLN A 1 103 ? 0.219 -15.406 -13.859 1 98.19 103 GLN A CA 1
ATOM 762 C C . GLN A 1 103 ? 1.532 -14.664 -14.086 1 98.19 103 GLN A C 1
ATOM 764 O O . GLN A 1 103 ? 2.164 -14.195 -13.141 1 98.19 103 GLN A O 1
ATOM 769 N N . PRO A 1 104 ? 1.959 -14.562 -15.352 1 98.69 104 PRO A N 1
ATOM 770 C CA . PRO A 1 104 ? 3.207 -13.844 -15.633 1 98.69 104 PRO A CA 1
ATOM 771 C C . PRO A 1 104 ? 3.125 -12.359 -15.297 1 98.69 104 PRO A C 1
ATOM 773 O O . PRO A 1 104 ? 2.109 -11.719 -15.57 1 98.69 104 PRO A O 1
ATOM 776 N N . ILE A 1 105 ? 4.129 -11.898 -14.664 1 98.88 105 ILE A N 1
ATOM 777 C CA . ILE A 1 105 ? 4.375 -10.469 -14.578 1 98.88 105 ILE A CA 1
ATOM 778 C C . ILE A 1 105 ? 5.199 -10.008 -15.781 1 98.88 105 ILE A C 1
ATOM 780 O O . ILE A 1 105 ? 6.344 -10.43 -15.953 1 98.88 105 ILE A O 1
ATOM 784 N N . VAL A 1 106 ? 4.648 -9.148 -16.531 1 98.81 106 VAL A N 1
ATOM 785 C CA . VAL A 1 106 ? 5.258 -8.773 -17.797 1 98.81 106 VAL A CA 1
ATOM 786 C C . VAL A 1 106 ? 6.297 -7.68 -17.578 1 98.81 106 VAL A C 1
ATOM 788 O O . VAL A 1 106 ? 7.352 -7.672 -18.219 1 98.81 106 VAL A O 1
ATOM 791 N N . ALA A 1 107 ? 5.961 -6.805 -16.703 1 98.88 107 ALA A N 1
ATOM 792 C CA . ALA A 1 107 ? 6.863 -5.684 -16.438 1 98.88 107 AL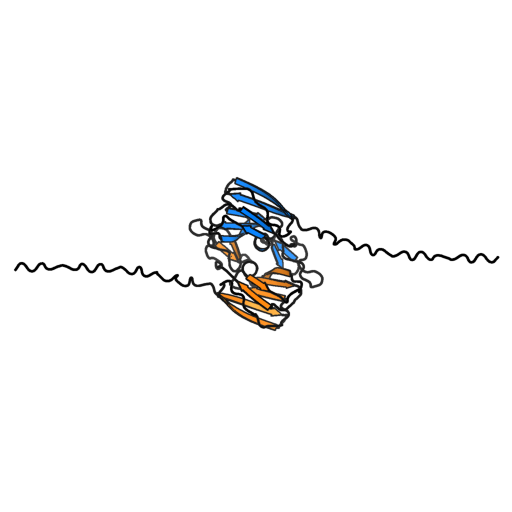A A CA 1
ATOM 793 C C . ALA A 1 107 ? 6.648 -5.129 -15.039 1 98.88 107 ALA A C 1
ATOM 795 O O . ALA A 1 107 ? 5.621 -5.391 -14.406 1 98.88 107 ALA A O 1
ATOM 796 N N . VAL A 1 108 ? 7.707 -4.422 -14.594 1 98.94 108 VAL A N 1
ATOM 797 C CA . VAL A 1 108 ? 7.633 -3.807 -13.273 1 98.94 108 VAL A CA 1
ATOM 798 C C . VAL A 1 108 ? 8.312 -2.439 -13.297 1 98.94 108 VAL A C 1
ATOM 800 O O . VAL A 1 108 ? 9.281 -2.236 -14.023 1 98.94 108 VAL A O 1
ATOM 803 N N . SER A 1 109 ? 7.738 -1.473 -12.578 1 98.75 109 SER A N 1
ATOM 804 C CA . SER A 1 109 ? 8.367 -0.192 -12.266 1 98.75 109 SER A CA 1
ATOM 805 C C . SER A 1 109 ? 8.148 0.181 -10.797 1 98.75 109 SER A C 1
ATOM 807 O O . SER A 1 109 ? 7.125 -0.17 -10.211 1 98.75 109 SER A O 1
ATOM 809 N N . CYS A 1 110 ? 9.109 0.784 -10.211 1 98.19 110 CYS A N 1
ATOM 810 C CA . CYS A 1 110 ? 9.023 1.322 -8.852 1 98.19 110 CYS A CA 1
ATOM 811 C C . CYS A 1 110 ? 9.523 2.762 -8.805 1 98.19 110 CYS A C 1
ATOM 813 O O . CYS A 1 110 ? 10.32 3.174 -9.648 1 98.19 110 CYS A O 1
ATOM 815 N N . GLN A 1 111 ? 8.984 3.445 -7.871 1 95.62 111 GLN A N 1
ATOM 816 C CA . GLN A 1 111 ? 9.383 4.848 -7.809 1 95.62 111 GLN A CA 1
ATOM 817 C C . GLN A 1 111 ? 9.398 5.352 -6.371 1 95.62 111 GLN A C 1
ATOM 819 O O . GLN A 1 111 ? 8.555 4.957 -5.559 1 95.62 111 GLN A O 1
ATOM 824 N N . GLY A 1 112 ? 10.367 6.281 -6.113 1 93.75 112 GLY A N 1
ATOM 825 C CA . GLY A 1 112 ? 10.461 6.918 -4.812 1 93.75 112 GLY A CA 1
ATOM 826 C C . GLY A 1 112 ? 11.461 6.25 -3.889 1 93.75 112 GLY A C 1
ATOM 827 O O . GLY A 1 112 ? 12.312 5.48 -4.34 1 93.75 112 GLY A O 1
ATOM 828 N N . MET A 1 113 ? 11.445 6.711 -2.678 1 94.88 113 MET A N 1
ATOM 829 C CA . MET A 1 113 ? 12.32 6.156 -1.646 1 94.88 113 MET A CA 1
ATOM 830 C C . MET A 1 113 ? 11.516 5.656 -0.456 1 94.88 113 MET A C 1
ATOM 832 O O . MET A 1 113 ? 10.367 6.062 -0.269 1 94.88 113 MET A O 1
ATOM 836 N N . CYS A 1 114 ? 12.117 4.766 0.236 1 97.31 114 CYS A N 1
ATOM 837 C CA . CYS A 1 114 ? 11.531 4.312 1.493 1 97.31 114 CYS A CA 1
ATOM 838 C C . CYS A 1 114 ? 12.578 4.273 2.6 1 97.31 114 CYS A C 1
ATOM 840 O O . CYS A 1 114 ? 13.781 4.336 2.328 1 97.31 114 CYS A O 1
ATOM 842 N N . VAL A 1 115 ? 12.109 4.258 3.793 1 97.12 115 VAL A N 1
ATOM 843 C CA . VAL A 1 115 ? 12.953 4.359 4.98 1 97.12 115 VAL A CA 1
ATOM 844 C C . VAL A 1 115 ? 13.195 2.969 5.562 1 97.12 115 VAL A C 1
ATOM 846 O O . VAL A 1 115 ? 12.25 2.223 5.816 1 97.12 115 VAL A O 1
ATOM 849 N N . PRO A 1 116 ? 14.508 2.625 5.777 1 96.44 116 PRO A N 1
ATOM 850 C CA . PRO A 1 116 ? 14.773 1.303 6.348 1 96.44 116 PRO A CA 1
ATOM 851 C C . PRO A 1 116 ? 14.203 1.138 7.754 1 96.44 116 PRO A C 1
ATOM 853 O O . PRO A 1 116 ? 13.977 2.129 8.453 1 96.44 116 PRO A O 1
ATOM 856 N N . ASN A 1 117 ? 13.969 -0.1 8.148 1 95.25 117 ASN A N 1
ATOM 857 C CA . ASN A 1 117 ? 13.5 -0.4 9.5 1 95.25 117 ASN A CA 1
ATOM 858 C C . ASN A 1 117 ? 14.43 0.194 10.555 1 95.25 117 ASN A C 1
ATOM 860 O O . ASN A 1 117 ? 15.656 0.206 10.375 1 95.25 117 ASN A O 1
ATOM 864 N N . TYR A 1 118 ? 13.836 0.715 11.625 1 95.19 118 TYR A N 1
ATOM 865 C CA . TYR A 1 118 ? 14.477 1.254 12.82 1 95.19 118 TYR A CA 1
ATOM 866 C C . TYR A 1 118 ? 15.062 2.635 12.555 1 95.19 118 TYR A C 1
ATOM 868 O O . TYR A 1 118 ? 15.586 3.281 13.461 1 95.19 118 TYR A O 1
ATOM 876 N N . SER A 1 119 ? 15.008 3.104 11.305 1 96.06 119 SER A N 1
ATOM 877 C CA . SER A 1 119 ? 15.352 4.488 10.992 1 96.06 119 SER A CA 1
ATOM 878 C C . SER A 1 119 ? 14.172 5.418 11.242 1 96.06 119 SER A C 1
ATOM 880 O O . SER A 1 119 ? 13.047 4.961 11.445 1 96.06 119 SER A O 1
ATOM 882 N N . ASN A 1 120 ? 14.477 6.684 11.266 1 96.12 120 ASN A N 1
ATOM 883 C CA . ASN A 1 120 ? 13.453 7.684 11.562 1 96.12 120 ASN A CA 1
ATOM 884 C C . ASN A 1 120 ? 12.562 7.957 10.352 1 96.12 120 ASN A C 1
ATOM 886 O O . ASN A 1 120 ? 13.047 8.398 9.312 1 96.12 120 ASN A O 1
ATOM 890 N N . CYS A 1 121 ? 11.25 7.727 10.531 1 96.31 121 CYS A N 1
ATOM 891 C CA . CYS A 1 121 ? 10.312 8.117 9.484 1 96.31 121 CYS A CA 1
ATOM 892 C C . CYS A 1 121 ? 9.852 9.555 9.664 1 96.31 121 CYS A C 1
ATOM 894 O O . CYS A 1 121 ? 9.227 10.133 8.773 1 96.31 121 CYS A O 1
ATOM 896 N N . TYR A 1 122 ? 10.18 10.156 10.859 1 94.38 122 TYR A N 1
ATOM 897 C CA . TYR A 1 122 ? 10.086 11.586 11.102 1 94.38 122 TYR A CA 1
ATOM 898 C C . TYR A 1 122 ? 11.445 12.164 11.492 1 94.38 122 TYR A C 1
ATOM 900 O O . TYR A 1 122 ? 12.164 11.578 12.312 1 94.38 122 TYR A O 1
ATOM 908 N N . GLU A 1 123 ? 11.734 13.227 10.82 1 91.5 123 GLU A N 1
ATOM 909 C CA . GLU A 1 123 ? 12.914 14.008 11.195 1 91.5 123 GLU A CA 1
ATOM 910 C C . GLU A 1 123 ? 12.57 15.492 11.328 1 91.5 123 GLU A C 1
ATOM 912 O O . GLU A 1 123 ? 12.039 16.094 10.398 1 91.5 123 GLU A O 1
ATOM 917 N N . ASN A 1 124 ? 12.914 16.047 12.539 1 90 124 ASN A N 1
ATOM 918 C CA . ASN A 1 124 ? 12.609 17.453 12.812 1 90 124 ASN A CA 1
ATOM 919 C C . ASN A 1 124 ? 11.141 17.766 12.539 1 90 124 ASN A C 1
ATOM 921 O O . ASN A 1 124 ? 10.836 18.75 11.867 1 90 124 ASN A O 1
ATOM 925 N N . GLY A 1 125 ? 10.266 16.828 12.844 1 87.25 125 GLY A N 1
ATOM 926 C CA . GLY A 1 125 ? 8.828 17.047 12.727 1 87.25 125 GLY A CA 1
ATOM 927 C C . GLY A 1 125 ? 8.312 16.844 11.312 1 87.25 125 GLY A C 1
ATOM 928 O O . GLY A 1 125 ? 7.133 17.062 11.039 1 87.25 125 GLY A O 1
ATOM 929 N N . GLN A 1 126 ? 9.203 16.375 10.438 1 91.69 126 GLN A N 1
ATOM 930 C CA . GLN A 1 126 ? 8.812 16.188 9.047 1 91.69 126 GLN A CA 1
ATOM 931 C C . GLN A 1 126 ? 8.859 14.711 8.656 1 91.69 126 GLN A C 1
ATOM 933 O O . GLN A 1 126 ? 9.789 13.992 9.023 1 91.69 126 GLN A O 1
ATOM 938 N N . LEU A 1 127 ? 7.773 14.305 8.008 1 94.5 127 LEU A N 1
ATOM 939 C CA . LEU A 1 127 ? 7.73 12.953 7.469 1 94.5 127 LEU A CA 1
ATOM 940 C C . LEU A 1 127 ? 8.805 12.75 6.402 1 94.5 127 LEU A C 1
ATOM 942 O O . LEU A 1 127 ? 8.906 13.547 5.465 1 94.5 127 LEU A O 1
ATOM 946 N N . VAL A 1 128 ? 9.547 11.688 6.535 1 93.19 128 VAL A N 1
ATOM 947 C CA . VAL A 1 128 ? 10.672 11.422 5.648 1 93.19 128 VAL A CA 1
ATOM 948 C C . VAL A 1 128 ? 10.203 10.586 4.457 1 93.19 128 VAL A C 1
ATOM 950 O O . VAL A 1 128 ? 10.594 10.844 3.316 1 93.19 128 VAL A O 1
ATOM 953 N N . GLY A 1 129 ? 9.438 9.555 4.695 1 95 129 GLY A N 1
ATOM 954 C CA . GLY A 1 129 ? 8.992 8.648 3.656 1 95 129 GLY A CA 1
ATOM 955 C C . GLY A 1 129 ? 8.32 7.398 4.203 1 95 129 GLY A C 1
ATOM 956 O O . GLY A 1 129 ? 8.273 7.199 5.418 1 95 129 GLY A O 1
ATOM 957 N N . PRO A 1 130 ? 7.738 6.668 3.26 1 96.31 130 PRO A N 1
ATOM 958 C CA . PRO A 1 130 ? 7.195 5.379 3.697 1 96.31 130 PRO A CA 1
ATOM 959 C C . PRO A 1 130 ? 8.281 4.398 4.141 1 96.31 130 PRO A C 1
ATOM 961 O O . PRO A 1 130 ? 9.438 4.523 3.725 1 96.31 130 PRO A O 1
ATOM 964 N N . CYS A 1 131 ? 7.895 3.492 5.016 1 97.06 131 CYS A N 1
ATOM 965 C CA . CYS A 1 131 ? 8.828 2.465 5.461 1 97.06 131 CYS A CA 1
ATOM 966 C C . CYS A 1 131 ? 8.977 1.37 4.41 1 97.06 131 CYS A C 1
ATOM 968 O O . CYS A 1 131 ? 7.992 0.962 3.789 1 97.06 131 CYS A O 1
ATOM 970 N N . CYS A 1 132 ? 10.148 0.804 4.281 1 97.56 132 CYS A N 1
ATOM 971 C CA . CYS A 1 132 ? 10.469 -0.161 3.234 1 97.56 132 CYS A CA 1
ATOM 972 C C . CYS A 1 132 ? 9.836 -1.516 3.533 1 97.56 132 CYS A C 1
ATOM 974 O O . CYS A 1 132 ? 9.445 -2.24 2.615 1 97.56 132 CYS A O 1
ATOM 976 N N . ASN A 1 133 ? 9.906 -1.859 4.742 1 95.56 133 ASN A N 1
ATOM 977 C CA . ASN A 1 133 ? 9.43 -3.17 5.172 1 95.56 133 ASN A CA 1
ATOM 978 C C . ASN A 1 133 ? 8.742 -3.098 6.535 1 95.56 133 ASN A C 1
ATOM 980 O O . ASN A 1 133 ? 9.078 -3.863 7.441 1 95.56 133 ASN A O 1
ATOM 984 N N . GLY A 1 134 ? 7.789 -2.131 6.586 1 93.69 134 GLY A N 1
ATOM 985 C CA . GLY A 1 134 ? 7.09 -1.873 7.836 1 93.69 134 GLY A CA 1
ATOM 986 C C . GLY A 1 134 ? 6.211 -0.636 7.785 1 93.69 134 GLY A C 1
ATOM 987 O O . GLY A 1 134 ? 5.715 -0.266 6.719 1 93.69 134 GLY A O 1
ATOM 988 N N . TYR A 1 135 ? 5.879 -0.114 8.922 1 92.75 135 TYR A N 1
ATOM 989 C CA . TYR A 1 135 ? 5.027 1.066 9.047 1 92.75 135 TYR A CA 1
ATOM 990 C C . TYR A 1 135 ? 5.645 2.084 10 1 92.75 135 TYR A C 1
ATOM 992 O O . TYR A 1 135 ? 6.469 1.732 10.844 1 92.75 135 TYR A O 1
ATOM 1000 N N . CYS A 1 136 ? 5.23 3.262 9.844 1 94.56 136 CYS A N 1
ATOM 1001 C CA . CYS A 1 136 ? 5.742 4.336 10.688 1 94.56 136 CYS A CA 1
ATOM 1002 C C . CYS A 1 136 ? 5 4.383 12.016 1 94.56 136 CYS A C 1
ATOM 1004 O O . CYS A 1 136 ? 3.777 4.523 12.047 1 94.56 136 CYS A O 1
ATOM 1006 N N . ALA A 1 137 ? 5.734 4.203 13.117 1 90.81 137 ALA A N 1
ATOM 1007 C CA . ALA A 1 137 ? 5.195 4.266 14.477 1 90.81 137 ALA A CA 1
ATOM 1008 C C . ALA A 1 137 ? 6.121 5.055 15.398 1 90.81 137 ALA A C 1
ATOM 1010 O O . ALA A 1 137 ? 7.305 4.734 15.523 1 90.81 137 ALA A O 1
ATOM 1011 N N . ALA A 1 138 ? 5.516 6.035 16.094 1 87.38 138 ALA A N 1
ATOM 1012 C CA . ALA A 1 138 ? 6.277 6.852 17.047 1 87.38 138 ALA A CA 1
ATOM 1013 C C . ALA A 1 138 ? 7.57 7.355 16.406 1 87.38 138 ALA A C 1
ATOM 1015 O O . ALA A 1 138 ? 8.648 7.207 16.984 1 87.38 138 ALA A O 1
ATOM 1016 N N . ASN A 1 139 ? 7.699 7.711 15.203 1 91.38 139 ASN A N 1
ATOM 1017 C CA . ASN A 1 139 ? 8.742 8.406 14.445 1 91.38 139 ASN A CA 1
ATOM 1018 C C . ASN A 1 139 ? 9.719 7.426 13.812 1 91.38 139 ASN A C 1
ATOM 1020 O O . ASN A 1 139 ? 10.68 7.836 13.156 1 91.38 139 ASN A O 1
ATOM 1024 N N . LYS A 1 140 ? 9.555 6.137 14.086 1 95.06 140 LYS A N 1
ATOM 1025 C CA . LYS A 1 140 ? 10.461 5.145 13.523 1 95.06 140 LYS A CA 1
ATOM 1026 C C . LYS A 1 140 ? 9.711 4.152 12.641 1 95.06 140 LYS A C 1
ATOM 1028 O O . LYS A 1 140 ? 8.539 3.867 12.875 1 95.06 140 LYS A O 1
ATOM 1033 N N . CYS A 1 141 ? 10.461 3.691 11.672 1 96.5 141 CYS A N 1
ATOM 1034 C CA . CYS A 1 141 ? 9.938 2.553 10.922 1 96.5 141 CYS A CA 1
ATOM 1035 C C . CYS A 1 141 ? 10.078 1.263 11.719 1 96.5 141 CYS A C 1
ATOM 1037 O O . CYS A 1 141 ? 11.18 0.891 12.117 1 96.5 141 CYS A O 1
ATOM 1039 N N . ARG A 1 142 ? 8.93 0.662 11.93 1 93.12 142 ARG A N 1
ATOM 1040 C CA . ARG A 1 142 ? 8.898 -0.621 12.625 1 93.12 142 ARG A CA 1
ATOM 1041 C C . ARG A 1 142 ? 8.57 -1.756 11.664 1 93.12 142 ARG A C 1
ATOM 1043 O O . ARG A 1 142 ? 7.734 -1.598 10.766 1 93.12 142 ARG A O 1
ATOM 1050 N N . PRO A 1 143 ? 9.32 -2.891 11.906 1 91.38 143 PRO A N 1
ATOM 1051 C CA . PRO A 1 143 ? 9 -4.023 11.039 1 91.38 143 PRO A CA 1
ATOM 1052 C C . PRO A 1 143 ? 7.555 -4.484 11.172 1 91.38 143 PRO A C 1
ATOM 1054 O O . PRO A 1 143 ? 6.934 -4.285 12.227 1 91.38 143 PRO A O 1
ATOM 1057 N N . TRP A 1 144 ? 7.047 -5.141 10.156 1 83.5 144 TRP A N 1
ATOM 1058 C CA . TRP A 1 144 ? 5.676 -5.641 10.133 1 83.5 144 TRP A CA 1
ATOM 1059 C C . TRP A 1 144 ? 5.414 -6.566 11.312 1 83.5 144 TRP A C 1
ATOM 1061 O O . TRP A 1 144 ? 4.309 -6.598 11.859 1 83.5 144 TRP A O 1
ATOM 1071 N N . ASN A 1 145 ? 6.359 -7.352 11.625 1 74.38 145 ASN A N 1
ATOM 1072 C CA . ASN A 1 145 ? 6.184 -8.367 12.656 1 74.38 145 ASN A CA 1
ATOM 1073 C C . ASN A 1 145 ? 6.613 -7.855 14.023 1 74.38 145 ASN A C 1
ATOM 1075 O O . ASN A 1 145 ? 6.668 -8.617 14.992 1 74.38 145 ASN A O 1
ATOM 1079 N N . GLY A 1 146 ? 6.652 -6.535 14.227 1 64.44 146 GLY A N 1
ATOM 1080 C CA . GLY A 1 146 ? 6.871 -5.934 15.531 1 64.44 146 GLY A CA 1
ATOM 1081 C C . GLY A 1 146 ? 8.273 -6.16 16.062 1 64.44 146 GLY A C 1
ATOM 1082 O O . GLY A 1 146 ? 8.57 -5.812 17.203 1 64.44 146 GLY A O 1
ATOM 1083 N N . VAL A 1 147 ? 9.039 -7 15.5 1 47.78 147 VAL A N 1
ATOM 1084 C CA . VAL A 1 147 ? 10.273 -7.332 16.203 1 47.78 147 VAL A CA 1
ATOM 1085 C C . VAL A 1 147 ? 11.312 -6.238 15.961 1 47.78 147 VAL A C 1
ATOM 1087 O O . VAL A 1 147 ? 11.273 -5.551 14.938 1 47.78 147 VAL A O 1
ATOM 1090 N N . MET B 1 1 ? -63.812 -28.469 -47.625 1 33.31 1 MET B N 1
ATOM 1091 C CA . MET B 1 1 ? -62.781 -27.438 -47.5 1 33.31 1 MET B CA 1
ATOM 1092 C C . MET B 1 1 ? -62.031 -27.578 -46.188 1 33.31 1 MET B C 1
ATOM 1094 O O . MET B 1 1 ? -62.594 -27.562 -45.125 1 33.31 1 MET B O 1
ATOM 1098 N N . LYS B 1 2 ? -60.969 -28.578 -46.219 1 43.81 2 LYS B N 1
ATOM 1099 C CA . LYS B 1 2 ? -60.031 -28.938 -45.188 1 43.81 2 LYS B CA 1
ATOM 1100 C C . LYS B 1 2 ? -59.281 -27.703 -44.656 1 43.81 2 LYS B C 1
ATOM 1102 O O . LYS B 1 2 ? -58.656 -26.984 -45.469 1 43.81 2 LYS B O 1
ATOM 1107 N N . TYR B 1 3 ? -59.875 -26.969 -43.688 1 39.66 3 TYR B N 1
ATOM 1108 C CA . TYR B 1 3 ? -59.312 -25.812 -43 1 39.66 3 TYR B CA 1
ATOM 1109 C C . TYR B 1 3 ? -57.906 -26.109 -42.469 1 39.66 3 TYR B C 1
ATOM 1111 O O . TYR B 1 3 ? -57.688 -27.078 -41.75 1 39.66 3 TYR B O 1
ATOM 1119 N N . LEU B 1 4 ? -56.875 -25.906 -43.344 1 44.25 4 LEU B N 1
ATOM 1120 C CA . LEU B 1 4 ? -55.469 -25.891 -42.969 1 44.25 4 LEU B CA 1
ATOM 1121 C C . LEU B 1 4 ? -55.219 -24.906 -41.844 1 44.25 4 LEU B C 1
ATOM 1123 O O . LEU B 1 4 ? -55.438 -23.703 -42 1 44.25 4 LEU B O 1
ATOM 1127 N N . THR B 1 5 ? -55.438 -25.344 -40.625 1 42.16 5 THR B N 1
ATOM 1128 C CA . THR B 1 5 ? -55.094 -24.578 -39.438 1 42.16 5 THR B CA 1
ATOM 1129 C C . THR B 1 5 ? -53.594 -24.297 -39.406 1 42.16 5 THR B C 1
ATOM 1131 O O . THR B 1 5 ? -52.781 -25.234 -39.344 1 42.16 5 THR B O 1
ATOM 1134 N N . LEU B 1 6 ? -53.188 -23.281 -40.125 1 39.81 6 LEU B N 1
ATOM 1135 C CA . LEU B 1 6 ? -51.812 -22.797 -40 1 39.81 6 LEU B CA 1
ATOM 1136 C C . LEU B 1 6 ? -51.469 -22.453 -38.531 1 39.81 6 LEU B C 1
ATOM 1138 O O . LEU B 1 6 ? -52.156 -21.609 -37.938 1 39.81 6 LEU B O 1
ATOM 1142 N N . LEU B 1 7 ? -50.969 -23.406 -37.844 1 40.62 7 LEU B N 1
ATOM 1143 C CA . LEU B 1 7 ? -50.406 -23.188 -36.5 1 40.62 7 LEU B CA 1
ATOM 1144 C C . LEU B 1 7 ? -49.219 -22.234 -36.562 1 40.62 7 LEU B C 1
ATOM 1146 O O . LEU B 1 7 ? -48.188 -22.547 -37.125 1 40.62 7 LEU B O 1
ATOM 1150 N N . ALA B 1 8 ? -49.531 -20.891 -36.594 1 43.38 8 ALA B N 1
ATOM 1151 C CA . ALA B 1 8 ? -48.469 -19.906 -36.375 1 43.38 8 ALA B CA 1
ATOM 1152 C C . ALA B 1 8 ? -47.719 -20.188 -35.094 1 43.38 8 ALA B C 1
ATOM 1154 O O . ALA B 1 8 ? -48.312 -20.141 -34 1 43.38 8 ALA B O 1
ATOM 1155 N N . SER B 1 9 ? -46.719 -21.016 -35.188 1 38.34 9 SER B N 1
ATOM 1156 C CA . SER B 1 9 ? -45.844 -21.172 -34.031 1 38.34 9 SER B CA 1
ATOM 1157 C C . SER B 1 9 ? -45.219 -19.828 -33.625 1 38.34 9 SER B C 1
ATOM 1159 O O . SER B 1 9 ? -44.531 -19.188 -34.438 1 38.34 9 SER B O 1
ATOM 1161 N N . ALA B 1 10 ? -45.875 -19.062 -32.75 1 42.97 10 ALA B N 1
ATOM 1162 C CA . ALA B 1 10 ? -45.25 -17.891 -32.125 1 42.97 10 ALA B CA 1
ATOM 1163 C C . ALA B 1 10 ? -43.875 -18.25 -31.578 1 42.97 10 ALA B C 1
ATOM 1165 O O . ALA B 1 10 ? -43.75 -19.078 -30.672 1 42.97 10 ALA B O 1
ATOM 1166 N N . LEU B 1 11 ? -42.875 -18.203 -32.469 1 38.56 11 LEU B N 1
ATOM 1167 C CA . LEU B 1 11 ? -41.5 -18.234 -31.953 1 38.56 11 LEU B CA 1
ATOM 1168 C C . LEU B 1 11 ? -41.312 -17.141 -30.906 1 38.56 11 LEU B C 1
ATOM 1170 O O . LEU B 1 11 ? -41.344 -15.953 -31.203 1 38.56 11 LEU B O 1
ATOM 1174 N N . GLY B 1 12 ? -41.812 -17.359 -29.688 1 37.69 12 GLY B N 1
ATOM 1175 C CA . GLY B 1 12 ? -41.406 -16.5 -28.594 1 37.69 12 GLY B CA 1
ATOM 1176 C C . GLY B 1 12 ? -39.906 -16.234 -28.547 1 37.69 12 GLY B C 1
ATOM 1177 O O . GLY B 1 12 ? -39.125 -17.172 -28.438 1 37.69 12 GLY B O 1
ATOM 1178 N N . LEU B 1 13 ? -39.5 -15.195 -29.328 1 38.69 13 LEU B N 1
ATOM 1179 C CA . LEU B 1 13 ? -38.156 -14.703 -29.109 1 38.69 13 LEU B CA 1
ATOM 1180 C C . LEU B 1 13 ? -37.875 -14.523 -27.625 1 38.69 13 LEU B C 1
ATOM 1182 O O . LEU B 1 13 ? -38.531 -13.742 -26.953 1 38.69 13 LEU B O 1
ATOM 1186 N N . ALA B 1 14 ? -37.375 -15.508 -27 1 35.28 14 ALA B N 1
ATOM 1187 C CA . ALA B 1 14 ? -36.812 -15.289 -25.672 1 35.28 14 ALA B CA 1
ATOM 1188 C C . ALA B 1 14 ? -35.906 -14.055 -25.641 1 35.28 14 ALA B C 1
ATOM 1190 O O . ALA B 1 14 ? -34.875 -14.008 -26.328 1 35.28 14 ALA B O 1
ATOM 1191 N N . ALA B 1 15 ? -36.562 -12.836 -25.484 1 35.31 15 ALA B N 1
ATOM 1192 C CA . ALA B 1 15 ? -35.688 -11.719 -25.109 1 35.31 15 ALA B CA 1
ATOM 1193 C C . ALA B 1 15 ? -34.688 -12.141 -24.047 1 35.31 15 ALA B C 1
ATOM 1195 O O . ALA B 1 15 ? -35.062 -12.578 -22.953 1 35.31 15 ALA B O 1
ATOM 1196 N N . ALA B 1 16 ? -33.531 -12.656 -24.453 1 34.56 16 ALA B N 1
ATOM 1197 C CA . ALA B 1 16 ? -32.469 -12.742 -23.469 1 34.56 16 ALA B CA 1
ATOM 1198 C C . ALA B 1 16 ? -32.406 -11.492 -22.594 1 34.56 16 ALA B C 1
ATOM 1200 O O . ALA B 1 16 ? -32.281 -10.383 -23.109 1 34.56 16 ALA B O 1
ATOM 1201 N N . SER B 1 17 ? -33.25 -11.461 -21.594 1 33.91 17 SER B N 1
ATOM 1202 C CA . SER B 1 17 ? -33 -10.406 -20.609 1 33.91 17 SER B CA 1
ATOM 1203 C C . SER B 1 17 ? -31.516 -10.148 -20.406 1 33.91 17 SER B C 1
ATOM 1205 O O . SER B 1 17 ? -30.781 -11.023 -19.938 1 33.91 17 SER B O 1
ATOM 1207 N N . VAL B 1 18 ? -30.938 -9.398 -21.328 1 35.22 18 VAL B N 1
ATOM 1208 C CA . VAL B 1 18 ? -29.641 -8.867 -20.922 1 35.22 18 VAL B CA 1
ATOM 1209 C C . VAL B 1 18 ? -29.656 -8.531 -19.438 1 35.22 18 VAL B C 1
ATOM 1211 O O . VAL B 1 18 ? -30.5 -7.762 -18.969 1 35.22 18 VAL B O 1
ATOM 1214 N N . ILE B 1 19 ? -29.578 -9.547 -18.578 1 34.25 19 ILE B N 1
ATOM 1215 C CA . ILE B 1 19 ? -29.312 -9.164 -17.188 1 34.25 19 ILE B CA 1
ATOM 1216 C C . ILE B 1 19 ? -28.5 -7.871 -17.172 1 34.25 19 ILE B C 1
ATOM 1218 O O . ILE B 1 19 ? -27.5 -7.742 -17.875 1 34.25 19 ILE B O 1
ATOM 1222 N N . PRO B 1 20 ? -29.156 -6.73 -17.094 1 35.31 20 PRO B N 1
ATOM 1223 C CA . PRO B 1 20 ? -28.312 -5.539 -16.953 1 35.31 20 PRO B CA 1
ATOM 1224 C C . PRO B 1 20 ? -27.016 -5.812 -16.188 1 35.31 20 PRO B C 1
ATOM 1226 O O . PRO B 1 20 ? -26.969 -6.734 -15.375 1 35.31 20 PRO B O 1
ATOM 1229 N N . LEU B 1 21 ? -25.891 -5.531 -16.688 1 34.44 21 LEU B N 1
ATOM 1230 C CA . LEU B 1 21 ? -24.688 -5.496 -15.852 1 34.44 21 LEU B CA 1
ATOM 1231 C C . LEU B 1 21 ? -25.047 -5.172 -14.406 1 34.44 21 LEU B C 1
ATOM 1233 O O . LEU B 1 21 ? -25.594 -4.105 -14.117 1 34.44 21 LEU B O 1
ATOM 1237 N N . GLU B 1 22 ? -25.672 -5.992 -13.656 1 37.97 22 GLU B N 1
ATOM 1238 C CA . GLU B 1 22 ? -25.844 -5.805 -12.219 1 37.97 22 GLU B CA 1
ATOM 1239 C C . GLU B 1 22 ? -24.875 -4.758 -11.68 1 37.97 22 GLU B C 1
ATOM 1241 O O . GLU B 1 22 ? -23.688 -4.793 -11.977 1 37.97 22 GLU B O 1
ATOM 1246 N N . GLN B 1 23 ? -25.141 -3.549 -11.492 1 42.31 23 GLN B N 1
ATOM 1247 C CA . GLN B 1 23 ? -24.375 -2.516 -10.805 1 42.31 23 GLN B CA 1
ATOM 1248 C C . GLN B 1 23 ? -23.469 -3.125 -9.742 1 42.31 23 GLN B C 1
ATOM 1250 O O . GLN B 1 23 ? -23.938 -3.666 -8.742 1 42.31 23 GLN B O 1
ATOM 1255 N N . ARG B 1 24 ? -22.5 -3.98 -9.977 1 48.41 24 ARG B N 1
ATOM 1256 C CA . ARG B 1 24 ? -21.547 -4.531 -9.023 1 48.41 24 ARG B CA 1
ATOM 1257 C C . ARG B 1 24 ? -21.328 -3.578 -7.852 1 48.41 24 ARG B C 1
ATOM 1259 O O . ARG B 1 24 ? -21.141 -2.377 -8.047 1 48.41 24 ARG B O 1
ATOM 1266 N N . ASP B 1 25 ? -22.031 -3.701 -6.625 1 72.81 25 ASP B N 1
ATOM 1267 C CA . ASP B 1 25 ? -22.031 -2.977 -5.359 1 72.81 25 ASP B CA 1
ATOM 1268 C C . ASP B 1 25 ? -20.609 -2.545 -4.98 1 72.81 25 ASP B C 1
ATOM 1270 O O . ASP B 1 25 ? -19.766 -3.383 -4.672 1 72.81 25 ASP B O 1
ATOM 1274 N N . VAL B 1 26 ? -20.188 -1.484 -5.57 1 90.12 26 VAL B N 1
ATOM 1275 C CA . VAL B 1 26 ? -18.906 -0.838 -5.285 1 90.12 26 VAL B CA 1
ATOM 1276 C C . VAL B 1 26 ? -18.812 -0.5 -3.799 1 90.12 26 VAL B C 1
ATOM 1278 O O . VAL B 1 26 ? -19.797 -0.023 -3.207 1 90.12 26 VAL B O 1
ATOM 1281 N N . GLN B 1 27 ? -17.75 -0.957 -3.148 1 95.88 27 GLN B N 1
ATOM 1282 C CA . GLN B 1 27 ? -17.531 -0.749 -1.72 1 95.88 27 GLN B CA 1
ATOM 1283 C C . GLN B 1 27 ? -17.531 0.738 -1.375 1 95.88 27 GLN B C 1
ATOM 1285 O O . GLN B 1 27 ? -16.984 1.552 -2.119 1 95.88 27 GLN B O 1
ATOM 1290 N N . THR B 1 28 ? -18.172 1.091 -0.248 1 97.56 28 THR B N 1
ATOM 1291 C CA . THR B 1 28 ? -18.125 2.461 0.251 1 97.56 28 THR B CA 1
ATOM 1292 C C . THR B 1 28 ? -16.891 2.676 1.116 1 97.56 28 THR B C 1
ATOM 1294 O O . THR B 1 28 ? -16.578 1.854 1.98 1 97.56 28 THR B O 1
ATOM 1297 N N . VAL B 1 29 ? -16.203 3.746 0.886 1 98.06 29 VAL B N 1
ATOM 1298 C CA . VAL B 1 29 ?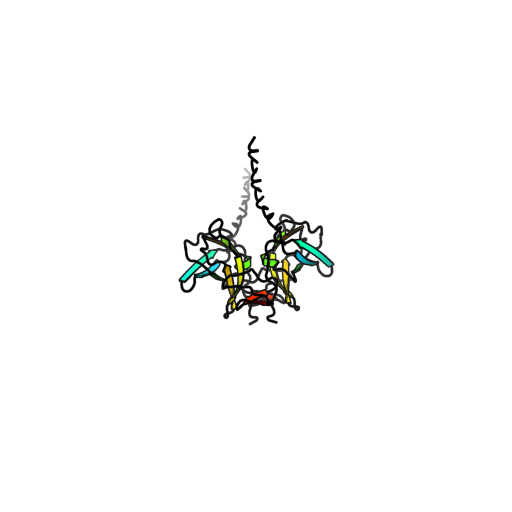 -15.008 4.113 1.632 1 98.06 29 VAL B CA 1
ATOM 1299 C C . VAL B 1 29 ? -15.344 5.191 2.66 1 98.06 29 VAL B C 1
ATOM 1301 O O . VAL B 1 29 ? -16.062 6.145 2.355 1 98.06 29 VAL B O 1
ATOM 1304 N N . HIS B 1 30 ? -14.859 5.031 3.91 1 98.62 30 HIS B N 1
ATOM 1305 C CA . HIS B 1 30 ? -14.938 6.055 4.945 1 98.62 30 HIS B CA 1
ATOM 1306 C C . HIS B 1 30 ? -13.547 6.555 5.336 1 98.62 30 HIS B C 1
ATOM 1308 O O . HIS B 1 30 ? -12.703 5.77 5.773 1 98.62 30 HIS B O 1
ATOM 1314 N N . LEU B 1 31 ? -13.359 7.879 5.16 1 98.81 31 LEU B N 1
ATOM 1315 C CA . LEU B 1 31 ? -12.086 8.5 5.523 1 98.81 31 LEU B CA 1
ATOM 1316 C C . LEU B 1 31 ? -12.305 9.656 6.496 1 98.81 31 LEU B C 1
ATOM 1318 O O . LEU B 1 31 ? -13.312 10.367 6.406 1 98.81 31 LEU B O 1
ATOM 1322 N N . LYS B 1 32 ? -11.445 9.758 7.41 1 98.81 32 LYS B N 1
ATOM 1323 C CA . LYS B 1 32 ? -11.344 10.93 8.273 1 98.81 32 LYS B CA 1
ATOM 1324 C C . LYS B 1 32 ? -10.031 11.664 8.055 1 98.81 32 LYS B C 1
ATOM 1326 O O . LYS B 1 32 ? -8.953 11.07 8.172 1 98.81 32 LYS B O 1
ATOM 1331 N N . PHE B 1 33 ? -10.133 12.977 7.746 1 98.94 33 PHE B N 1
ATOM 1332 C CA . PHE B 1 33 ? -8.977 13.836 7.523 1 98.94 33 PHE B CA 1
ATOM 1333 C C . PHE B 1 33 ? -8.711 14.711 8.75 1 98.94 33 PHE B C 1
ATOM 1335 O O . PHE B 1 33 ? -9.602 15.414 9.219 1 98.94 33 PHE B O 1
ATOM 1342 N N . ARG B 1 34 ? -7.438 14.625 9.195 1 98.69 34 ARG B N 1
ATOM 1343 C CA . ARG B 1 34 ? -7.117 15.336 10.422 1 98.69 34 ARG B CA 1
ATOM 1344 C C . ARG B 1 34 ? -6.023 16.375 10.188 1 98.69 34 ARG B C 1
ATOM 1346 O O . ARG B 1 34 ? -5.051 16.109 9.477 1 98.69 34 ARG B O 1
ATOM 1353 N N . ALA B 1 35 ? -6.242 17.547 10.695 1 98.25 35 ALA B N 1
ATOM 1354 C CA . ALA B 1 35 ? -5.289 18.656 10.805 1 98.25 35 ALA B CA 1
ATOM 1355 C C . ALA B 1 35 ? -5.195 19.156 12.242 1 98.25 35 ALA B C 1
ATOM 1357 O O . ALA B 1 35 ? -5.832 20.141 12.609 1 98.25 35 ALA B O 1
ATOM 1358 N N . GLY B 1 36 ? -4.266 18.5 13 1 93.81 36 GLY B N 1
ATOM 1359 C CA . GLY B 1 36 ? -4.355 18.75 14.43 1 93.81 36 GLY B CA 1
ATOM 1360 C C . GLY B 1 36 ? -5.715 18.406 15.008 1 93.81 36 GLY B C 1
ATOM 1361 O O . GLY B 1 36 ? -6.195 17.281 14.859 1 93.81 36 GLY B O 1
ATOM 1362 N N . PRO B 1 37 ? -6.289 19.359 15.68 1 95.31 37 PRO B N 1
ATOM 1363 C CA . PRO B 1 37 ? -7.598 19.094 16.266 1 95.31 37 PRO B CA 1
ATOM 1364 C C . PRO B 1 37 ? -8.734 19.188 15.258 1 95.31 37 PRO B C 1
ATOM 1366 O O . PRO B 1 37 ? -9.852 18.734 15.531 1 95.31 37 PRO B O 1
ATOM 1369 N N . ALA B 1 38 ? -8.523 19.844 14.188 1 98.19 38 ALA B N 1
ATOM 1370 C CA . ALA B 1 38 ? -9.547 19.984 13.164 1 98.19 38 ALA B CA 1
ATOM 1371 C C . ALA B 1 38 ? -9.648 18.719 12.32 1 98.19 38 ALA B C 1
ATOM 1373 O O . ALA B 1 38 ? -8.672 17.984 12.164 1 98.19 38 ALA B O 1
ATOM 1374 N N . GLU B 1 39 ? -10.859 18.422 11.891 1 98.5 39 GLU B N 1
ATOM 1375 C CA . GLU B 1 39 ? -11.062 17.219 11.094 1 98.5 39 GLU B CA 1
ATOM 1376 C C . GLU B 1 39 ? -12.289 17.344 10.195 1 98.5 39 GLU B C 1
ATOM 1378 O O . GLU B 1 39 ? -13.133 18.219 10.406 1 98.5 39 GLU B O 1
ATOM 1383 N N . TYR B 1 40 ? -12.344 16.562 9.148 1 98.75 40 TYR B N 1
ATOM 1384 C CA . TYR B 1 40 ? -13.547 16.328 8.344 1 98.75 40 TYR B CA 1
ATOM 1385 C C . TYR B 1 40 ? -13.602 14.891 7.848 1 98.75 40 TYR B C 1
ATOM 1387 O O . TYR B 1 40 ? -12.57 14.211 7.789 1 98.75 40 TYR B O 1
ATOM 1395 N N . ASP B 1 41 ? -14.859 14.422 7.531 1 98.69 41 ASP B N 1
ATOM 1396 C CA . ASP B 1 41 ? -15.094 13.047 7.09 1 98.69 41 ASP B CA 1
ATOM 1397 C C . ASP B 1 41 ? -15.609 13.016 5.652 1 98.69 41 ASP B C 1
ATOM 1399 O O . ASP B 1 41 ? -16.234 13.969 5.188 1 98.69 41 ASP B O 1
ATOM 1403 N N . MET B 1 42 ? -15.281 11.961 4.992 1 98.69 42 MET B N 1
ATOM 1404 C CA . MET B 1 42 ? -15.867 11.68 3.684 1 98.69 42 MET B CA 1
ATOM 1405 C C . MET B 1 42 ? -16.328 10.227 3.594 1 98.69 42 MET B C 1
ATOM 1407 O O . MET B 1 42 ? -15.711 9.336 4.18 1 98.69 42 MET B O 1
ATOM 1411 N N . ALA B 1 43 ? -17.438 10.016 2.883 1 98.5 43 ALA B N 1
ATOM 1412 C CA . ALA B 1 43 ? -17.938 8.703 2.479 1 98.5 43 ALA B CA 1
ATOM 1413 C C . ALA B 1 43 ? -18.297 8.688 0.995 1 98.5 43 ALA B C 1
ATOM 1415 O O . ALA B 1 43 ? -19.047 9.539 0.522 1 98.5 43 ALA B O 1
ATOM 1416 N N . PHE B 1 44 ? -17.734 7.766 0.261 1 98.25 44 PHE B N 1
ATOM 1417 C CA . PHE B 1 44 ? -17.938 7.723 -1.183 1 98.25 44 PHE B CA 1
ATOM 1418 C C . PHE B 1 44 ? -17.641 6.332 -1.729 1 98.25 44 PHE B C 1
ATOM 1420 O O . PHE B 1 44 ? -16.969 5.531 -1.069 1 98.25 44 PHE B O 1
ATOM 1427 N N . PRO B 1 45 ? -18.125 5.973 -2.914 1 97.81 45 PRO B N 1
ATOM 1428 C CA . PRO B 1 45 ? -17.828 4.656 -3.486 1 97.81 45 PRO B CA 1
ATOM 1429 C C . PRO B 1 45 ? -16.406 4.551 -4.012 1 97.81 45 PRO B C 1
ATOM 1431 O O . PRO B 1 45 ? -15.875 5.52 -4.559 1 97.81 45 PRO B O 1
ATOM 1434 N N . ALA B 1 46 ? -15.805 3.4 -3.832 1 97.88 46 ALA B N 1
ATOM 1435 C CA . ALA B 1 46 ? -14.492 3.094 -4.398 1 97.88 46 ALA B CA 1
ATOM 1436 C C . ALA B 1 46 ? -14.602 2.781 -5.891 1 97.88 46 ALA B C 1
ATOM 1438 O O . ALA B 1 46 ? -14.273 1.673 -6.32 1 97.88 46 ALA B O 1
ATOM 1439 N N . ASP B 1 47 ? -14.93 3.811 -6.703 1 97.31 47 ASP B N 1
ATOM 1440 C CA . ASP B 1 47 ? -15.258 3.615 -8.109 1 97.31 47 ASP B CA 1
ATOM 1441 C C . ASP B 1 47 ? -14.219 4.273 -9.016 1 97.31 47 ASP B C 1
ATOM 1443 O O . ASP B 1 47 ? -14.422 4.383 -10.227 1 97.31 47 ASP B O 1
ATOM 1447 N N . GLY B 1 48 ? -13.211 4.754 -8.461 1 96.94 48 GLY B N 1
ATOM 1448 C CA . GLY B 1 48 ? -12.141 5.359 -9.242 1 96.94 48 GLY B CA 1
ATOM 1449 C C . GLY B 1 48 ? -12.406 6.809 -9.594 1 96.94 48 GLY B C 1
ATOM 1450 O O . GLY B 1 48 ? -11.547 7.48 -10.164 1 96.94 48 GLY B O 1
ATOM 1451 N N . VAL B 1 49 ? -13.547 7.297 -9.227 1 97.94 49 VAL B N 1
ATOM 1452 C CA . VAL B 1 49 ? -13.906 8.672 -9.555 1 97.94 49 VAL B CA 1
ATOM 1453 C C . VAL B 1 49 ? -13.273 9.633 -8.547 1 97.94 49 VAL B C 1
ATOM 1455 O O . VAL B 1 49 ? -13.383 9.43 -7.34 1 97.94 49 VAL B O 1
ATOM 1458 N N . GLU B 1 50 ? -12.602 10.617 -9.047 1 98.5 50 GLU B N 1
ATOM 1459 C CA . GLU B 1 50 ? -12 11.633 -8.195 1 98.5 50 GLU B CA 1
ATOM 1460 C C . GLU B 1 50 ? -13.062 12.57 -7.617 1 98.5 50 GLU B C 1
ATOM 1462 O O . GLU B 1 50 ? -13.961 13.016 -8.336 1 98.5 50 GLU B O 1
ATOM 1467 N N . ARG B 1 51 ? -12.977 12.898 -6.34 1 98.62 51 ARG B N 1
ATOM 1468 C CA . ARG B 1 51 ? -13.898 13.781 -5.637 1 98.62 51 ARG B CA 1
ATOM 1469 C C . ARG B 1 51 ? -13.148 14.883 -4.902 1 98.62 51 ARG B C 1
ATOM 1471 O O . ARG B 1 51 ? -12.156 14.617 -4.223 1 98.62 51 ARG B O 1
ATOM 1478 N N . PRO B 1 52 ? -13.656 16.125 -5.094 1 98.75 52 PRO B N 1
ATOM 1479 C CA . PRO B 1 52 ? -13.039 17.203 -4.316 1 98.75 52 PRO B CA 1
ATOM 1480 C C . PRO B 1 52 ? -13.305 17.078 -2.818 1 98.75 52 PRO B C 1
ATOM 1482 O O . PRO B 1 52 ? -14.383 16.641 -2.412 1 98.75 52 PRO B O 1
ATOM 1485 N N . THR B 1 53 ? -12.25 17.469 -2.014 1 98.75 53 THR B N 1
ATOM 1486 C CA . THR B 1 53 ? -12.453 17.422 -0.57 1 98.75 53 THR B CA 1
ATOM 1487 C C . THR B 1 53 ? -13.102 18.719 -0.081 1 98.75 53 THR B C 1
ATOM 1489 O O . THR B 1 53 ? -13.68 18.75 1.01 1 98.75 53 THR B O 1
ATOM 1492 N N . ASN B 1 54 ? -12.953 19.766 -0.815 1 98.38 54 ASN B N 1
ATOM 1493 C CA . ASN B 1 54 ? -13.492 21.078 -0.49 1 98.38 54 ASN B CA 1
ATOM 1494 C C . ASN B 1 54 ? -13.031 21.547 0.887 1 98.38 54 ASN B C 1
ATOM 1496 O O . ASN B 1 54 ? -13.828 22.062 1.673 1 98.38 54 ASN B O 1
ATOM 1500 N N . SER B 1 55 ? -11.82 21.266 1.254 1 98.62 55 SER B N 1
ATOM 1501 C CA . SER B 1 55 ? -11.234 21.688 2.527 1 98.62 55 SER B CA 1
ATOM 1502 C C 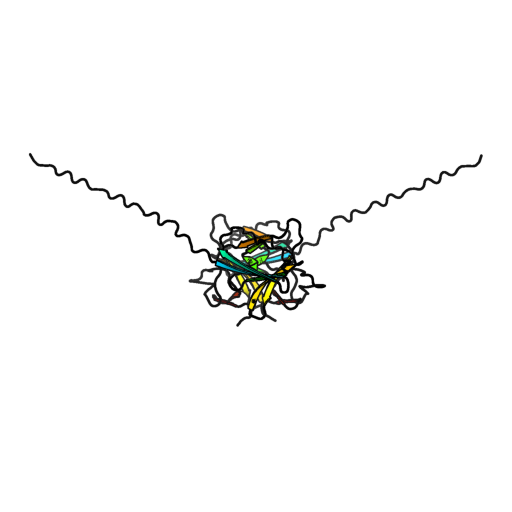. SER B 1 55 ? -9.828 22.25 2.338 1 98.62 55 SER B C 1
ATOM 1504 O O . SER B 1 55 ? -9.055 21.734 1.533 1 98.62 55 SER B O 1
ATOM 1506 N N . ASP B 1 56 ? -9.539 23.266 3.059 1 98 56 ASP B N 1
ATOM 1507 C CA . ASP B 1 56 ? -8.219 23.859 3.008 1 98 56 ASP B CA 1
ATOM 1508 C C . ASP B 1 56 ? -7.395 23.5 4.242 1 98 56 ASP B C 1
ATOM 1510 O O . ASP B 1 56 ? -6.352 24.109 4.5 1 98 56 ASP B O 1
ATOM 1514 N N . LEU B 1 57 ? -7.824 22.5 5.02 1 98.5 57 LEU B N 1
ATOM 1515 C CA . LEU B 1 57 ? -7.117 22.109 6.234 1 98.5 57 LEU B CA 1
ATOM 1516 C C . LEU B 1 57 ? -5.75 21.516 5.898 1 98.5 57 LEU B C 1
ATOM 1518 O O . LEU B 1 57 ? -5.609 20.781 4.922 1 98.5 57 LEU B O 1
ATOM 1522 N N . ALA B 1 58 ? -4.75 21.828 6.727 1 98.31 58 ALA B N 1
ATOM 1523 C CA . ALA B 1 58 ? -3.42 21.234 6.594 1 98.31 58 ALA B CA 1
ATOM 1524 C C . ALA B 1 58 ? -3.393 19.828 7.156 1 98.31 58 ALA B C 1
ATOM 1526 O O . ALA B 1 58 ? -2.922 19.594 8.273 1 98.31 58 ALA B O 1
ATOM 1527 N N . VAL B 1 59 ? -3.854 18.922 6.367 1 98.56 59 VAL B N 1
ATOM 1528 C CA . VAL B 1 59 ? -4.023 17.531 6.785 1 98.56 59 VAL B CA 1
ATOM 1529 C C . VAL B 1 59 ? -2.656 16.891 7 1 98.56 59 VAL B C 1
ATOM 1531 O O . VAL B 1 59 ? -1.758 17.031 6.164 1 98.56 59 VAL B O 1
ATOM 1534 N N . ASN B 1 60 ? -2.531 16.234 8.117 1 97.88 60 ASN B N 1
ATOM 1535 C CA . ASN B 1 60 ? -1.296 15.508 8.375 1 97.88 60 ASN B CA 1
ATOM 1536 C C . ASN B 1 60 ? -1.551 14.008 8.523 1 97.88 60 ASN B C 1
ATOM 1538 O O . ASN B 1 60 ? -0.619 13.203 8.445 1 97.88 60 ASN B O 1
ATOM 1542 N N . VAL B 1 61 ? -2.803 13.656 8.758 1 98.19 61 VAL B N 1
ATOM 1543 C CA . VAL B 1 61 ? -3.137 12.242 8.898 1 98.19 61 VAL B CA 1
ATOM 1544 C C . VAL B 1 61 ? -4.492 11.961 8.25 1 98.19 61 VAL B C 1
ATOM 1546 O O . VAL B 1 61 ? -5.434 12.742 8.406 1 98.19 61 VAL B O 1
ATOM 1549 N N . ILE B 1 62 ? -4.582 10.867 7.539 1 98.75 62 ILE B N 1
ATOM 1550 C CA . ILE B 1 62 ? -5.832 10.328 7.016 1 98.75 62 ILE B CA 1
ATOM 1551 C C . ILE B 1 62 ? -6.117 8.969 7.645 1 98.75 62 ILE B C 1
ATOM 1553 O O . ILE B 1 62 ? -5.293 8.055 7.555 1 98.75 62 ILE B O 1
ATOM 1557 N N . GLU B 1 63 ? -7.258 8.844 8.289 1 98.38 63 GLU B N 1
ATOM 1558 C CA . GLU B 1 63 ? -7.676 7.59 8.906 1 98.38 63 GLU B CA 1
ATOM 1559 C C . GLU B 1 63 ? -8.617 6.809 7.988 1 98.38 63 GLU B C 1
ATOM 1561 O O . GLU B 1 63 ? -9.562 7.375 7.438 1 98.38 63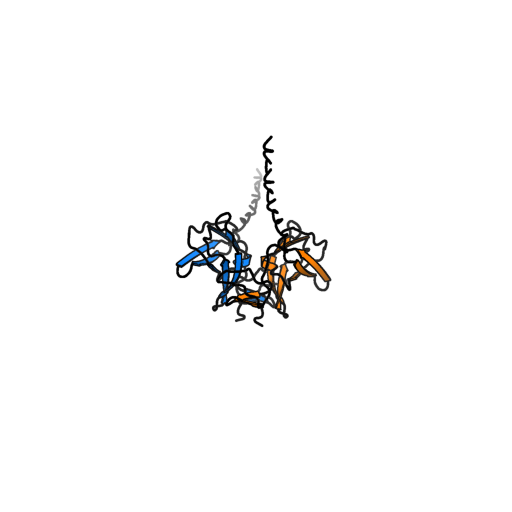 GLU B O 1
ATOM 1566 N N . ALA B 1 64 ? -8.289 5.598 7.848 1 97.94 64 ALA B N 1
ATOM 1567 C CA . ALA B 1 64 ? -9.109 4.703 7.035 1 97.94 64 ALA B CA 1
ATOM 1568 C C . ALA B 1 64 ? -9.461 3.432 7.805 1 97.94 64 ALA B C 1
ATOM 1570 O O . ALA B 1 64 ? -8.797 2.404 7.652 1 97.94 64 ALA B O 1
ATOM 1571 N N . PRO B 1 65 ? -10.594 3.426 8.477 1 95.62 65 PRO B N 1
ATOM 1572 C CA . PRO B 1 65 ? -10.883 2.297 9.359 1 95.62 65 PRO B CA 1
ATOM 1573 C C . PRO B 1 65 ? -11.359 1.059 8.609 1 95.62 65 PRO B C 1
ATOM 1575 O O . PRO B 1 65 ? -11.289 -0.055 9.133 1 95.62 65 PRO B O 1
ATOM 1578 N N . ASP B 1 66 ? -11.859 1.245 7.363 1 96.06 66 ASP B N 1
ATOM 1579 C CA . ASP B 1 66 ? -12.508 0.101 6.73 1 96.06 66 ASP B CA 1
ATOM 1580 C C . ASP B 1 66 ? -12.078 -0.041 5.273 1 96.06 66 ASP B C 1
ATOM 1582 O O . ASP B 1 66 ? -12.789 -0.642 4.465 1 96.06 66 ASP B O 1
ATOM 1586 N N . TYR B 1 67 ? -10.945 0.53 4.91 1 97.5 67 TYR B N 1
ATOM 1587 C CA . TYR B 1 67 ? -10.422 0.474 3.551 1 97.5 67 TYR B CA 1
ATOM 1588 C C . TYR B 1 67 ? -8.898 0.6 3.551 1 97.5 67 TYR B C 1
ATOM 1590 O O . TYR B 1 67 ? -8.328 1.29 4.398 1 97.5 67 TYR B O 1
ATOM 1598 N N . ASN B 1 68 ? -8.25 -0.095 2.68 1 96.69 68 ASN B N 1
ATOM 1599 C CA . ASN B 1 68 ? -6.805 0.052 2.525 1 96.69 68 ASN B CA 1
ATOM 1600 C C . ASN B 1 68 ? -6.449 1.303 1.725 1 96.69 68 ASN B C 1
ATOM 1602 O O . ASN B 1 68 ? -5.996 1.207 0.584 1 96.69 68 ASN B O 1
ATOM 1606 N N . ALA B 1 69 ? -6.508 2.383 2.344 1 98.25 69 ALA B N 1
ATOM 1607 C CA . ALA B 1 69 ? -6.438 3.66 1.642 1 98.25 69 ALA B CA 1
ATOM 1608 C C . ALA B 1 69 ? -5.031 3.922 1.111 1 98.25 69 ALA B C 1
ATOM 1610 O O . ALA B 1 69 ? -4.863 4.488 0.029 1 98.25 69 ALA B O 1
ATOM 1611 N N . TYR B 1 70 ? -4.047 3.529 1.906 1 97.38 70 TYR B N 1
ATOM 1612 C CA . TYR B 1 70 ? -2.674 3.809 1.504 1 97.38 70 TYR B CA 1
ATOM 1613 C C . TYR B 1 70 ? -2.371 3.203 0.139 1 97.38 70 TYR B C 1
ATOM 1615 O O . TYR B 1 70 ? -1.647 3.799 -0.664 1 97.38 70 TYR B O 1
ATOM 1623 N N . SER B 1 71 ? -2.93 2.074 -0.103 1 95.06 71 SER B N 1
ATOM 1624 C CA . SER B 1 71 ? -2.576 1.365 -1.328 1 95.06 71 SER B CA 1
ATOM 1625 C C . SER B 1 71 ? -3.65 1.536 -2.396 1 95.06 71 SER B C 1
ATOM 1627 O O . SER B 1 71 ? -3.379 1.376 -3.588 1 95.06 71 SER B O 1
ATOM 1629 N N . GLN B 1 72 ? -4.871 1.832 -2.01 1 96.62 72 GLN B N 1
ATOM 1630 C CA . GLN B 1 72 ? -5.953 1.719 -2.982 1 96.62 72 GLN B CA 1
ATOM 1631 C C . GLN B 1 72 ? -6.586 3.078 -3.262 1 96.62 72 GLN B C 1
ATOM 1633 O O . GLN B 1 72 ? -7.574 3.17 -3.996 1 96.62 72 GLN B O 1
ATOM 1638 N N . CYS B 1 73 ? -6.02 4.156 -2.705 1 98.31 73 CYS B N 1
ATOM 1639 C CA . CYS B 1 73 ? -6.539 5.496 -2.955 1 98.31 73 CYS B CA 1
ATOM 1640 C C . CYS B 1 73 ? -5.449 6.406 -3.506 1 98.31 73 CYS B C 1
ATOM 1642 O O . CYS B 1 73 ? -4.266 6.207 -3.229 1 98.31 73 CYS B O 1
ATOM 1644 N N . ASP B 1 74 ? -5.93 7.332 -4.277 1 97.44 74 ASP B N 1
ATOM 1645 C CA . ASP B 1 74 ? -5.086 8.43 -4.734 1 97.44 74 ASP B CA 1
ATOM 1646 C C . ASP B 1 74 ? -5.484 9.742 -4.07 1 97.44 74 ASP B C 1
ATOM 1648 O O . ASP B 1 74 ? -6.656 10.125 -4.09 1 97.44 74 ASP B O 1
ATOM 1652 N N . PHE B 1 75 ? -4.555 10.375 -3.447 1 98.56 75 PHE B N 1
ATOM 1653 C CA . PHE B 1 75 ? -4.742 11.664 -2.805 1 98.56 75 PHE B CA 1
ATOM 1654 C C . PHE B 1 75 ? -4.008 12.766 -3.57 1 98.56 75 PHE B C 1
ATOM 1656 O O . PHE B 1 75 ? -2.783 12.719 -3.703 1 98.56 75 PHE B O 1
ATOM 1663 N N . ARG B 1 76 ? -4.727 13.719 -4.023 1 98.44 76 ARG B N 1
ATOM 1664 C CA . ARG B 1 76 ? -4.117 14.812 -4.766 1 98.44 76 ARG B CA 1
ATOM 1665 C C . ARG B 1 76 ? -3.977 16.062 -3.891 1 98.44 76 ARG B C 1
ATOM 1667 O O . ARG B 1 76 ? -4.895 16.406 -3.143 1 98.44 76 ARG B O 1
ATOM 1674 N N . THR B 1 77 ? -2.844 16.641 -3.887 1 98.31 77 THR B N 1
ATOM 1675 C CA . THR B 1 77 ? -2.594 17.891 -3.193 1 98.31 77 THR B CA 1
ATOM 1676 C C . THR B 1 77 ? -2.504 19.047 -4.188 1 98.31 77 THR B C 1
ATOM 1678 O O . THR B 1 77 ? -2.719 18.859 -5.387 1 98.31 77 THR B O 1
ATOM 1681 N N . VAL B 1 78 ? -2.281 20.219 -3.658 1 97.25 78 VAL B N 1
ATOM 1682 C CA . VAL B 1 78 ? -2.166 21.391 -4.516 1 97.25 78 VAL B CA 1
ATOM 1683 C C . VAL B 1 78 ? -1.065 21.172 -5.551 1 97.25 78 VAL B C 1
ATOM 1685 O O . VAL B 1 78 ? -0 20.641 -5.23 1 97.25 78 VAL B O 1
ATOM 1688 N N . ASP B 1 79 ? -1.329 21.594 -6.762 1 94.62 79 ASP B N 1
ATOM 1689 C CA . ASP B 1 79 ? -0.372 21.406 -7.848 1 94.62 79 ASP B CA 1
ATOM 1690 C C . ASP B 1 79 ? 0.982 22.016 -7.5 1 94.62 79 ASP B C 1
ATOM 1692 O O . ASP B 1 79 ? 1.054 23.172 -7.059 1 94.62 79 ASP B O 1
ATOM 1696 N N . GLY B 1 80 ? 2.031 21.188 -7.719 1 92.62 80 GLY B N 1
ATOM 1697 C CA . GLY B 1 80 ? 3.379 21.688 -7.492 1 92.62 80 GLY B CA 1
ATOM 1698 C C . GLY B 1 80 ? 3.836 21.531 -6.055 1 92.62 80 GLY B C 1
ATOM 1699 O O . GLY B 1 80 ? 5.008 21.766 -5.742 1 92.62 80 GLY B O 1
ATOM 1700 N N . ALA B 1 81 ? 2.955 21.172 -5.172 1 93.88 81 ALA B N 1
ATOM 1701 C CA . ALA B 1 81 ? 3.324 21 -3.77 1 93.88 81 ALA B CA 1
ATOM 1702 C C . ALA B 1 81 ? 4.078 19.688 -3.559 1 93.88 81 ALA B C 1
ATOM 1704 O O . ALA B 1 81 ? 3.709 18.656 -4.121 1 93.88 81 ALA B O 1
ATOM 1705 N N . GLU B 1 82 ? 5.164 19.797 -2.902 1 92.69 82 GLU B N 1
ATOM 1706 C CA . GLU B 1 82 ? 5.84 18.562 -2.49 1 92.69 82 GLU B CA 1
ATOM 1707 C C . GLU B 1 82 ? 5.031 17.812 -1.434 1 92.69 82 GLU B C 1
ATOM 1709 O O . GLU B 1 82 ? 4.465 18.438 -0.527 1 92.69 82 GLU B O 1
ATOM 1714 N N . VAL B 1 83 ? 4.945 16.469 -1.643 1 94.94 83 VAL B N 1
ATOM 1715 C CA . VAL B 1 83 ? 4.199 15.688 -0.668 1 94.94 83 VAL B CA 1
ATOM 1716 C C . VAL B 1 83 ? 4.828 14.297 -0.534 1 94.94 83 VAL B C 1
ATOM 1718 O O . VAL B 1 83 ? 5.328 13.742 -1.513 1 94.94 83 VAL B O 1
ATOM 1721 N N . THR B 1 84 ? 4.805 13.852 0.665 1 94.06 84 THR B N 1
ATOM 1722 C CA . THR B 1 84 ? 5.164 12.469 0.983 1 94.06 84 THR B CA 1
ATOM 1723 C C . THR B 1 84 ? 4.039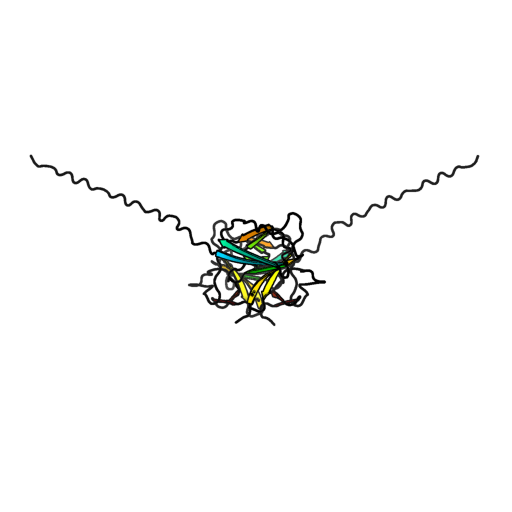 11.789 1.758 1 94.06 84 THR B C 1
ATOM 1725 O O . THR B 1 84 ? 3.477 12.367 2.688 1 94.06 84 THR B O 1
ATOM 1728 N N . PHE B 1 85 ? 3.68 10.586 1.273 1 95.94 85 PHE B N 1
ATOM 1729 C CA . PHE B 1 85 ? 2.736 9.75 2.006 1 95.94 85 PHE B CA 1
ATOM 1730 C C . PHE B 1 85 ? 3.445 8.555 2.633 1 95.94 85 PHE B C 1
ATOM 1732 O O . PHE B 1 85 ? 4.402 8.023 2.062 1 95.94 85 PHE B O 1
ATOM 1739 N N . ALA B 1 86 ? 2.975 8.172 3.795 1 96.44 86 ALA B N 1
ATOM 1740 C CA . ALA B 1 86 ? 3.469 6.957 4.441 1 96.44 86 ALA B CA 1
ATOM 1741 C C . ALA B 1 86 ? 2.344 6.227 5.172 1 96.44 86 ALA B C 1
ATOM 1743 O O . ALA B 1 86 ? 1.369 6.852 5.602 1 96.44 86 ALA B O 1
ATOM 1744 N N . SER B 1 87 ? 2.523 4.922 5.238 1 95.5 87 SER B N 1
ATOM 1745 C CA . SER B 1 87 ? 1.56 4.129 5.988 1 95.5 87 SER B CA 1
ATOM 1746 C C . SER B 1 87 ? 1.909 4.09 7.473 1 95.5 87 SER B C 1
ATOM 1748 O O . SER B 1 87 ? 3.086 4.094 7.836 1 95.5 87 SER B O 1
ATOM 1750 N N . SER B 1 88 ? 0.89 4.102 8.289 1 95.25 88 SER B N 1
ATOM 1751 C CA . SER B 1 88 ? 0.999 3.949 9.734 1 95.25 88 SER B CA 1
ATOM 1752 C C . SER B 1 88 ? -0.241 3.275 10.312 1 95.25 88 SER B C 1
ATOM 1754 O O . SER B 1 88 ? -1.15 2.895 9.57 1 95.25 88 SER B O 1
ATOM 1756 N N . ILE B 1 89 ? -0.143 2.934 11.602 1 93.38 89 ILE B N 1
ATOM 1757 C CA . ILE B 1 89 ? -1.239 2.301 12.328 1 93.38 89 ILE B CA 1
ATOM 1758 C C . ILE B 1 89 ? -1.501 3.059 13.625 1 93.38 89 ILE B C 1
ATOM 1760 O O . ILE B 1 89 ? -0.569 3.35 14.383 1 93.38 89 ILE B O 1
ATOM 1764 N N . SER B 1 90 ? -2.748 3.387 13.875 1 93.75 90 SER B N 1
ATOM 1765 C CA . SER B 1 90 ? -3.088 4.004 15.148 1 93.75 90 SER B CA 1
ATOM 1766 C C . SER B 1 90 ? -2.982 3 16.297 1 93.75 90 SER B C 1
ATOM 1768 O O . SER B 1 90 ? -2.939 1.79 16.062 1 93.75 90 SER B O 1
ATOM 1770 N N . PRO B 1 91 ? -2.986 3.516 17.5 1 89 91 PRO B N 1
ATOM 1771 C CA . PRO B 1 91 ? -2.975 2.604 18.656 1 89 91 PRO B CA 1
ATOM 1772 C C . PRO B 1 91 ? -4.168 1.649 18.656 1 89 91 PRO B C 1
ATOM 1774 O O . PRO B 1 91 ? -4.062 0.529 19.156 1 89 91 PRO B O 1
ATOM 1777 N N . GLU B 1 92 ? -5.262 2.09 18.094 1 90.56 92 GLU B N 1
ATOM 1778 C CA . GLU B 1 92 ? -6.477 1.281 18.047 1 90.56 92 GLU B CA 1
ATOM 1779 C C . GLU B 1 92 ? -6.449 0.317 16.875 1 90.56 92 GLU B C 1
ATOM 1781 O O . GLU B 1 92 ? -7.391 -0.453 16.672 1 90.56 92 GLU B O 1
ATOM 1786 N N . GLY B 1 93 ? -5.402 0.357 16.078 1 91.12 93 GLY B N 1
ATOM 1787 C CA . GLY B 1 93 ? -5.25 -0.59 14.977 1 91.12 93 GLY B CA 1
ATOM 1788 C C . GLY B 1 93 ? -5.824 -0.086 13.672 1 91.12 93 GLY B C 1
ATOM 1789 O O . GLY B 1 93 ? -6.008 -0.859 12.727 1 91.12 93 GLY B O 1
ATOM 1790 N N . VAL B 1 94 ? -6.098 1.203 13.602 1 94.38 94 VAL B N 1
ATOM 1791 C CA . VAL B 1 94 ? -6.668 1.794 12.398 1 94.38 94 VAL B CA 1
ATOM 1792 C C . VAL B 1 94 ? -5.551 2.152 11.422 1 94.38 94 VAL B C 1
ATOM 1794 O O . VAL B 1 94 ? -4.543 2.746 11.812 1 94.38 94 VAL B O 1
ATOM 1797 N N . GLY B 1 95 ? -5.742 1.733 10.141 1 95.56 95 GLY B N 1
ATOM 1798 C CA . GLY B 1 95 ? -4.801 2.145 9.117 1 95.56 95 GLY B CA 1
ATOM 1799 C C . GLY B 1 95 ? -4.781 3.645 8.891 1 95.56 95 GLY B C 1
ATOM 1800 O O . GLY B 1 95 ? -5.832 4.285 8.836 1 95.56 95 GLY B O 1
ATOM 1801 N N . LEU B 1 96 ? -3.559 4.184 8.836 1 97.69 96 LEU B N 1
ATOM 1802 C CA . LEU B 1 96 ? -3.359 5.617 8.633 1 97.69 96 LEU B CA 1
ATOM 1803 C C . LEU B 1 96 ? -2.545 5.879 7.371 1 97.69 96 LEU B C 1
ATOM 1805 O O . LEU B 1 96 ? -1.658 5.098 7.023 1 97.69 96 LEU B O 1
ATOM 1809 N N . VAL B 1 97 ? -2.885 6.949 6.73 1 98.31 97 VAL B N 1
ATOM 1810 C CA . VAL B 1 97 ? -2.004 7.57 5.75 1 98.31 97 VAL B CA 1
ATOM 1811 C C . VAL B 1 97 ? -1.441 8.875 6.309 1 98.31 97 VAL B C 1
ATOM 1813 O O . VAL B 1 97 ? -2.191 9.82 6.57 1 98.31 97 VAL B O 1
ATOM 1816 N N . LEU B 1 98 ? -0.15 8.867 6.508 1 97.88 98 LEU B N 1
ATOM 1817 C CA . LEU B 1 98 ? 0.516 10.086 6.965 1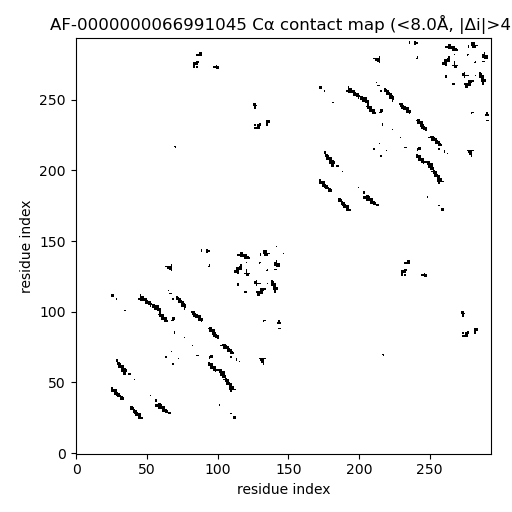 97.88 98 LEU B CA 1
ATOM 1818 C C . LEU B 1 98 ? 0.805 11.016 5.793 1 97.88 98 LEU B C 1
ATOM 1820 O O . LEU B 1 98 ? 1.126 10.555 4.695 1 97.88 98 LEU B O 1
ATOM 1824 N N . VAL B 1 99 ? 0.639 12.281 6.051 1 97.69 99 VAL B N 1
ATOM 1825 C CA . VAL B 1 99 ? 0.863 13.289 5.023 1 97.69 99 VAL B CA 1
ATOM 1826 C C . VAL B 1 99 ? 1.95 14.258 5.48 1 97.69 99 VAL B C 1
ATOM 1828 O O . VAL B 1 99 ? 1.828 14.891 6.535 1 97.69 99 VAL B O 1
ATOM 1831 N N . GLY B 1 100 ? 3.008 14.359 4.633 1 95.75 100 GLY B N 1
ATOM 1832 C CA . GLY B 1 100 ? 4.066 15.297 4.949 1 95.75 100 GLY B CA 1
ATOM 1833 C C . GLY B 1 100 ? 4.547 16.094 3.746 1 95.75 100 GLY B C 1
ATOM 1834 O O . GLY B 1 100 ? 4.723 15.531 2.662 1 95.75 100 GLY B O 1
ATOM 1835 N N . PRO B 1 101 ? 4.844 17.484 3.857 1 96.31 101 PRO B N 1
ATOM 1836 C CA . PRO B 1 101 ? 4.406 18.328 4.973 1 96.31 101 PRO B CA 1
ATOM 1837 C C . PRO B 1 101 ? 2.889 18.438 5.066 1 96.31 101 PRO B C 1
ATOM 1839 O O . PRO B 1 101 ? 2.188 18.203 4.082 1 96.31 101 PRO B O 1
ATOM 1842 N N . PRO B 1 102 ? 2.369 18.703 6.328 1 97.31 102 PRO B N 1
ATOM 1843 C CA . PRO B 1 102 ? 0.924 18.938 6.387 1 97.31 102 PRO B CA 1
ATOM 1844 C C . PRO B 1 102 ? 0.443 19.938 5.34 1 97.31 102 PRO B C 1
ATOM 1846 O O . PRO B 1 102 ? 1.095 20.953 5.109 1 97.31 102 PRO B O 1
ATOM 1849 N N . GLN B 1 103 ? -0.643 19.547 4.629 1 98.19 103 GLN B N 1
ATOM 1850 C CA . GLN B 1 103 ? -1.132 20.359 3.529 1 98.19 103 GLN B CA 1
ATOM 1851 C C . GLN B 1 103 ? -2.533 19.938 3.104 1 98.19 103 GLN B C 1
ATOM 1853 O O . GLN B 1 103 ? -2.988 18.844 3.451 1 98.19 103 GLN B O 1
ATOM 1858 N N . PRO B 1 104 ? -3.232 20.812 2.35 1 98.69 104 PRO B N 1
ATOM 1859 C CA . PRO B 1 104 ? -4.578 20.438 1.899 1 98.69 104 PRO B CA 1
ATOM 1860 C C . PRO B 1 104 ? -4.578 19.25 0.941 1 98.69 104 PRO B C 1
ATOM 1862 O O . PRO B 1 104 ? -3.711 19.156 0.068 1 98.69 104 PRO B O 1
ATOM 1865 N N . ILE B 1 105 ? -5.461 18.375 1.189 1 98.88 105 ILE B N 1
ATOM 1866 C CA . ILE B 1 105 ? -5.824 17.375 0.19 1 98.88 105 ILE B CA 1
ATOM 1867 C C . ILE B 1 105 ? -6.93 17.922 -0.71 1 98.88 105 ILE B C 1
ATOM 1869 O O . ILE B 1 105 ? -8.039 18.188 -0.247 1 98.88 105 ILE B O 1
ATOM 1873 N N . VAL B 1 106 ? -6.641 18 -1.945 1 98.81 106 VAL B N 1
ATOM 1874 C CA . VAL B 1 106 ? -7.547 18.688 -2.867 1 98.81 106 VAL B CA 1
ATOM 1875 C C . VAL B 1 106 ? -8.617 17.703 -3.348 1 98.81 106 VAL B C 1
ATOM 1877 O O . VAL B 1 106 ? -9.781 18.078 -3.514 1 98.81 106 VAL B O 1
ATOM 1880 N N . ALA B 1 107 ? -8.195 16.531 -3.576 1 98.88 107 ALA B N 1
ATOM 1881 C CA . ALA B 1 107 ? -9.133 15.523 -4.082 1 98.88 107 ALA B CA 1
ATOM 1882 C C . ALA B 1 107 ? -8.68 14.109 -3.707 1 98.88 107 ALA B C 1
ATOM 1884 O O . ALA B 1 107 ? -7.52 13.906 -3.34 1 98.88 107 ALA B O 1
ATOM 1885 N N . VAL B 1 108 ? -9.688 13.211 -3.754 1 98.88 108 VAL B N 1
ATOM 1886 C CA . VAL B 1 108 ? -9.398 11.82 -3.443 1 98.88 108 VAL B CA 1
ATOM 1887 C C . VAL B 1 108 ? -10.203 10.898 -4.363 1 98.88 108 VAL B C 1
ATOM 1889 O O . VAL B 1 108 ? -11.328 11.234 -4.746 1 98.88 108 VAL B O 1
ATOM 1892 N N . SER B 1 109 ? -9.594 9.797 -4.797 1 98.75 109 SER B N 1
ATOM 1893 C CA . SER B 1 109 ? -10.266 8.688 -5.453 1 98.75 109 SER B CA 1
ATOM 1894 C C . SER B 1 109 ? -9.773 7.348 -4.91 1 98.75 109 SER B C 1
ATOM 1896 O O . SER B 1 109 ? -8.617 7.219 -4.504 1 98.75 109 SER B O 1
ATOM 1898 N N . CYS B 1 110 ? -10.648 6.418 -4.805 1 98.19 110 CYS B N 1
ATOM 1899 C CA . CYS B 1 110 ? -10.328 5.047 -4.426 1 98.19 110 CYS B CA 1
ATOM 1900 C C . CYS B 1 110 ? -10.945 4.051 -5.398 1 98.19 110 CYS B C 1
ATOM 1902 O O . CYS B 1 110 ? -11.945 4.355 -6.051 1 98.19 110 CYS B O 1
ATOM 1904 N N . GLN B 1 111 ? -10.297 2.947 -5.477 1 95.62 111 GLN B N 1
ATOM 1905 C CA . GLN B 1 111 ? -10.805 1.972 -6.434 1 95.62 111 GLN B CA 1
ATOM 1906 C C . GLN B 1 111 ? -10.57 0.546 -5.949 1 95.62 111 GLN B C 1
ATOM 1908 O O . GLN B 1 111 ? -9.539 0.258 -5.336 1 95.62 111 GLN B O 1
ATOM 1913 N N . GLY B 1 112 ? -11.555 -0.331 -6.297 1 93.75 112 GLY B N 1
ATOM 1914 C CA . GLY B 1 112 ? -11.43 -1.746 -5.984 1 93.75 112 GLY B CA 1
ATOM 1915 C C . GLY B 1 112 ? -12.125 -2.135 -4.695 1 93.75 112 GLY B C 1
ATOM 1916 O O . GLY B 1 112 ? -12.953 -1.382 -4.176 1 93.75 112 GLY B O 1
ATOM 1917 N N . MET B 1 113 ? -11.906 -3.357 -4.328 1 94.94 113 MET B N 1
ATOM 1918 C CA . MET B 1 113 ? -12.469 -3.893 -3.096 1 94.94 113 MET B CA 1
ATOM 1919 C C . MET B 1 113 ? -11.375 -4.41 -2.172 1 94.94 113 MET B C 1
ATOM 1921 O O . MET B 1 113 ? -10.258 -4.695 -2.621 1 94.94 113 MET B O 1
ATOM 1925 N N . CYS B 1 114 ? -11.719 -4.438 -0.934 1 97.31 114 CYS B N 1
ATOM 1926 C CA . CYS B 1 114 ? -10.836 -5.059 0.043 1 97.31 114 CYS B CA 1
ATOM 1927 C C . CYS B 1 114 ? -11.609 -5.996 0.962 1 97.31 114 CYS B C 1
ATOM 1929 O O . CYS B 1 114 ? -12.836 -5.953 1.01 1 97.31 114 CYS B O 1
ATOM 1931 N N . VAL B 1 115 ? -10.898 -6.848 1.588 1 97.12 115 VAL B N 1
ATOM 1932 C CA . VAL B 1 115 ? -11.461 -7.91 2.406 1 97.12 115 VAL B CA 1
ATOM 1933 C C . VAL B 1 115 ? -11.43 -7.508 3.879 1 97.12 115 VAL B C 1
ATOM 1935 O O . VAL B 1 115 ? -10.375 -7.133 4.398 1 97.12 115 VAL B O 1
ATOM 1938 N N . PRO B 1 116 ? -12.609 -7.602 4.559 1 96.44 116 PRO B N 1
ATOM 1939 C CA . PRO B 1 116 ? -12.609 -7.23 5.977 1 96.44 116 PRO B CA 1
ATOM 1940 C C . PRO B 1 116 ? -11.734 -8.148 6.824 1 96.44 116 PRO B C 1
ATOM 1942 O O . PRO B 1 116 ? -11.469 -9.289 6.434 1 96.44 116 PRO B O 1
ATOM 1945 N N . ASN B 1 117 ? -11.289 -7.645 7.965 1 95.31 117 ASN B N 1
ATOM 1946 C CA . ASN B 1 117 ? -10.516 -8.445 8.906 1 95.31 117 ASN B CA 1
ATOM 1947 C C . ASN B 1 117 ? -11.25 -9.727 9.289 1 95.31 117 ASN B C 1
ATOM 1949 O O . ASN B 1 117 ? -12.477 -9.719 9.438 1 95.31 117 ASN B O 1
ATOM 1953 N N . TYR B 1 118 ? -10.492 -10.82 9.406 1 95.19 118 TYR B N 1
ATOM 1954 C CA . TYR B 1 118 ? -10.914 -12.141 9.852 1 95.19 118 TYR B CA 1
ATOM 1955 C C . TYR B 1 118 ? -11.688 -12.867 8.758 1 95.19 118 TYR B C 1
ATOM 1957 O O . TYR B 1 118 ? -12.07 -14.023 8.922 1 95.19 118 TYR B O 1
ATOM 1965 N N . SER B 1 119 ? -11.953 -12.195 7.621 1 96.12 119 SER B N 1
ATOM 1966 C CA . SER B 1 119 ? -12.492 -12.867 6.445 1 96.12 119 SER B CA 1
ATOM 1967 C C . SER B 1 119 ? -11.391 -13.516 5.621 1 96.12 119 SER B C 1
ATOM 1969 O O . SER B 1 119 ? -10.203 -13.266 5.852 1 96.12 119 SER B O 1
ATOM 1971 N N . ASN B 1 120 ? -11.805 -14.359 4.723 1 96.19 120 ASN B N 1
ATOM 1972 C CA . ASN B 1 120 ? -10.852 -15.117 3.912 1 96.19 120 ASN B CA 1
ATOM 1973 C C . ASN B 1 120 ? -10.281 -14.266 2.781 1 96.19 120 ASN B C 1
ATOM 1975 O O . ASN B 1 120 ? -11.023 -13.797 1.914 1 96.19 120 ASN B O 1
ATOM 1979 N N . CYS B 1 121 ? -8.938 -14.109 2.781 1 96.31 121 CYS B N 1
ATOM 1980 C CA . CYS B 1 121 ? -8.297 -13.453 1.647 1 96.31 121 CYS B CA 1
ATOM 1981 C C . CYS B 1 121 ? -7.965 -14.461 0.552 1 96.31 121 CYS B C 1
ATOM 1983 O O . CYS B 1 121 ? -7.637 -14.07 -0.572 1 96.31 121 CYS B O 1
ATOM 1985 N N . TYR B 1 122 ? -8.078 -15.781 0.898 1 94.38 122 TYR B N 1
ATOM 1986 C CA . TYR B 1 122 ? -8.086 -16.875 -0.075 1 94.38 122 TYR B CA 1
ATOM 1987 C C . TYR B 1 122 ? -9.367 -17.672 0.019 1 94.38 122 TYR B C 1
ATOM 1989 O O . TYR B 1 122 ? -9.828 -18 1.117 1 94.38 122 TYR B O 1
ATOM 1997 N N . GLU B 1 123 ? -9.906 -17.875 -1.149 1 91.44 123 GLU B N 1
ATOM 1998 C CA . GLU B 1 123 ? -11.047 -18.781 -1.263 1 91.44 123 GLU B CA 1
ATOM 1999 C C . GLU B 1 123 ? -10.844 -19.797 -2.393 1 91.44 123 GLU B C 1
ATOM 2001 O O . GLU B 1 123 ? -10.594 -19.406 -3.537 1 91.44 123 GLU B O 1
ATOM 2006 N N . ASN B 1 124 ? -10.977 -21.109 -2.004 1 89.94 124 ASN B N 1
ATOM 2007 C CA . ASN B 1 124 ? -10.766 -22.172 -2.984 1 89.94 124 ASN B CA 1
ATOM 2008 C C . ASN B 1 124 ? -9.445 -22 -3.719 1 89.94 124 ASN B C 1
ATOM 2010 O O . ASN B 1 124 ? -9.391 -22.094 -4.945 1 89.94 124 ASN B O 1
ATOM 2014 N N . GLY B 1 125 ? -8.422 -21.547 -3.01 1 87.31 125 GLY B N 1
ATOM 2015 C CA . GLY B 1 125 ? -7.078 -21.453 -3.562 1 87.31 125 GLY B CA 1
ATOM 2016 C C . GLY B 1 125 ? -6.867 -20.172 -4.371 1 87.31 125 GLY B C 1
ATOM 2017 O O . GLY B 1 125 ? -5.805 -19.984 -4.969 1 87.31 125 GLY B O 1
ATOM 2018 N N . GLN B 1 126 ? -7.871 -19.312 -4.355 1 91.5 126 GLN B N 1
ATOM 2019 C CA . GLN B 1 126 ? -7.785 -18.094 -5.141 1 91.5 126 GLN B CA 1
ATOM 2020 C C . GLN B 1 126 ? -7.758 -16.859 -4.238 1 91.5 126 GLN B C 1
ATOM 2022 O O . GLN B 1 126 ? -8.5 -16.781 -3.256 1 91.5 126 GLN B O 1
ATOM 2027 N N . LEU B 1 127 ? -6.789 -15.977 -4.555 1 94.5 127 LEU B N 1
ATOM 2028 C CA . LEU B 1 127 ? -6.723 -14.703 -3.846 1 94.5 127 LEU B CA 1
ATOM 2029 C C . LEU B 1 127 ? -7.973 -13.875 -4.102 1 94.5 127 LEU B C 1
ATOM 2031 O O . LEU B 1 127 ? -8.359 -13.656 -5.254 1 94.5 127 LEU B O 1
ATOM 2035 N N . VAL B 1 128 ? -8.555 -13.398 -3.045 1 93.12 128 VAL B N 1
ATOM 2036 C CA . VAL B 1 128 ? -9.812 -12.664 -3.127 1 93.12 128 VAL B CA 1
ATOM 2037 C C . VAL B 1 128 ? -9.531 -11.172 -3.293 1 93.12 128 VAL B C 1
ATOM 2039 O O . VAL B 1 128 ? -10.188 -10.492 -4.09 1 93.12 128 VAL B O 1
ATOM 2042 N N . GLY B 1 129 ? -8.633 -10.609 -2.518 1 95 129 GLY B N 1
ATOM 2043 C CA . GLY B 1 129 ? -8.336 -9.188 -2.537 1 95 129 GLY B CA 1
ATOM 2044 C C . GLY B 1 129 ? -7.438 -8.75 -1.395 1 95 129 GLY B C 1
ATOM 2045 O O . GLY B 1 129 ? -7.102 -9.555 -0.521 1 95 129 GLY B O 1
ATOM 2046 N N . PRO B 1 130 ? -7.004 -7.516 -1.524 1 96.25 130 PRO B N 1
ATOM 2047 C CA . PRO B 1 130 ? -6.246 -6.984 -0.389 1 96.25 130 PRO B CA 1
ATOM 2048 C C . PRO B 1 130 ? -7.102 -6.812 0.865 1 96.25 130 PRO B C 1
ATOM 2050 O O . PRO B 1 130 ? -8.328 -6.695 0.77 1 96.25 130 PRO B O 1
ATOM 2053 N N . CYS B 1 131 ? -6.445 -6.859 2.004 1 97 131 CYS B N 1
ATOM 2054 C CA . CYS B 1 131 ? -7.145 -6.652 3.268 1 97 131 CYS B CA 1
ATOM 2055 C C . CYS B 1 131 ? -7.406 -5.172 3.508 1 97 131 CYS B C 1
ATOM 2057 O O . CYS B 1 131 ? -6.547 -4.332 3.232 1 97 131 CYS B O 1
ATOM 2059 N N . CYS B 1 132 ? -8.516 -4.832 4.133 1 97.56 132 CYS B N 1
ATOM 2060 C CA . CYS B 1 132 ? -8.945 -3.453 4.312 1 97.56 132 CYS B CA 1
ATOM 2061 C C . CYS B 1 132 ? -8.133 -2.76 5.395 1 97.56 132 CYS B C 1
ATOM 2063 O O . CYS B 1 132 ? -7.883 -1.554 5.316 1 97.56 132 CYS B O 1
ATOM 2065 N N . ASN B 1 133 ? -7.895 -3.48 6.406 1 95.62 133 ASN B N 1
ATOM 2066 C CA . ASN B 1 133 ? -7.199 -2.934 7.566 1 95.62 133 ASN B CA 1
ATOM 2067 C C . ASN B 1 133 ? -6.254 -3.957 8.188 1 95.62 133 ASN B C 1
ATOM 2069 O O . ASN B 1 133 ? -6.301 -4.199 9.391 1 95.62 133 ASN B O 1
ATOM 2073 N N . GLY B 1 134 ? -5.418 -4.508 7.262 1 93.75 134 GLY B N 1
ATOM 2074 C CA . GLY B 1 134 ? -4.496 -5.559 7.664 1 93.75 134 GLY B CA 1
ATOM 2075 C C . GLY B 1 134 ? -3.781 -6.203 6.492 1 93.75 134 GLY B C 1
ATOM 2076 O O . GLY B 1 134 ? -3.566 -5.566 5.461 1 93.75 134 GLY B O 1
ATOM 2077 N N . TYR B 1 135 ? -3.268 -7.383 6.691 1 92.81 135 TYR B N 1
ATOM 2078 C CA . TYR B 1 135 ? -2.537 -8.133 5.676 1 92.81 135 TYR B CA 1
ATOM 2079 C C . TYR B 1 135 ? -3.035 -9.57 5.594 1 92.81 135 TYR B C 1
ATOM 2081 O O . TYR B 1 135 ? -3.617 -10.086 6.551 1 92.81 135 TYR B O 1
ATOM 2089 N N . CYS B 1 136 ? -2.789 -10.133 4.508 1 94.62 136 CYS B N 1
ATOM 2090 C CA . CYS B 1 136 ? -3.211 -11.516 4.297 1 94.62 136 CYS B CA 1
ATOM 2091 C C . CYS B 1 136 ? -2.207 -12.492 4.898 1 94.62 136 CYS B C 1
ATOM 2093 O O . CYS B 1 136 ? -1.026 -12.469 4.543 1 94.62 136 CYS B O 1
ATOM 2095 N N . ALA B 1 137 ? -2.67 -13.312 5.852 1 90.81 137 ALA B N 1
ATOM 2096 C CA . ALA B 1 137 ? -1.858 -14.344 6.496 1 90.81 137 ALA B CA 1
ATOM 2097 C C . ALA B 1 137 ? -2.635 -15.648 6.629 1 90.81 137 ALA B C 1
ATOM 2099 O O . ALA B 1 137 ? -3.725 -15.672 7.207 1 90.81 137 ALA B O 1
ATOM 2100 N N . ALA B 1 138 ? -1.991 -16.734 6.172 1 87.31 138 ALA B N 1
ATOM 2101 C CA . ALA B 1 138 ? -2.605 -18.062 6.262 1 87.31 138 ALA B CA 1
ATOM 2102 C C . ALA B 1 138 ? -4.051 -18.016 5.773 1 87.31 138 ALA B C 1
ATOM 2104 O O . ALA B 1 138 ? -4.957 -18.5 6.465 1 87.31 138 ALA B O 1
ATOM 2105 N N . ASN B 1 139 ? -4.473 -17.328 4.809 1 91.31 139 ASN B N 1
ATOM 2106 C CA . ASN B 1 139 ? -5.719 -17.297 4.047 1 91.31 139 ASN B CA 1
ATOM 2107 C C . ASN B 1 139 ? -6.707 -16.297 4.637 1 91.31 139 ASN B C 1
ATOM 2109 O O . ASN B 1 139 ? -7.828 -16.156 4.141 1 91.31 139 ASN B O 1
ATOM 2113 N N . LYS B 1 140 ? -6.348 -15.68 5.762 1 95.12 140 LYS B N 1
ATOM 2114 C CA . LYS B 1 140 ? -7.254 -14.719 6.387 1 95.12 140 LYS B CA 1
ATOM 2115 C C . LYS B 1 140 ? -6.621 -13.328 6.465 1 95.12 140 LYS B C 1
ATOM 2117 O O . LYS B 1 140 ? -5.398 -13.203 6.57 1 95.12 140 LYS B O 1
ATOM 2122 N N . CYS B 1 141 ? -7.5 -12.383 6.395 1 96.56 141 CYS B N 1
ATOM 2123 C CA . CYS B 1 141 ? -7.043 -11.031 6.711 1 96.56 141 CYS B CA 1
ATOM 2124 C C . CYS B 1 141 ? -6.875 -10.859 8.219 1 96.56 141 CYS B C 1
ATOM 2126 O O . CYS B 1 141 ? -7.824 -11.055 8.977 1 96.56 141 CYS B O 1
ATOM 2128 N N . ARG B 1 142 ? -5.664 -10.508 8.578 1 93.19 142 ARG B N 1
ATOM 2129 C CA . ARG B 1 142 ? -5.344 -10.227 9.969 1 93.19 142 ARG B CA 1
ATOM 2130 C C . ARG B 1 142 ? -5.125 -8.734 10.195 1 93.19 142 ARG B C 1
ATOM 2132 O O . ARG B 1 142 ? -4.535 -8.055 9.352 1 93.19 142 ARG B O 1
ATOM 2139 N N . PRO B 1 143 ? -5.672 -8.273 11.383 1 91.44 143 PRO B N 1
ATOM 2140 C CA . PRO B 1 143 ? -5.438 -6.855 11.664 1 91.44 143 PRO B CA 1
ATOM 2141 C C . PRO B 1 143 ? -3.955 -6.516 11.781 1 91.44 143 PRO B C 1
ATOM 2143 O O . PRO B 1 143 ? -3.143 -7.383 12.117 1 91.44 143 PRO B O 1
ATOM 2146 N N . TRP B 1 144 ? -3.609 -5.266 11.547 1 83.75 144 TRP B N 1
ATOM 2147 C CA . TRP B 1 144 ? -2.232 -4.789 11.617 1 83.75 144 TRP B CA 1
ATOM 2148 C C . TRP B 1 144 ? -1.62 -5.09 12.984 1 83.75 144 TRP B C 1
ATOM 2150 O O . TRP B 1 144 ? -0.427 -5.387 13.086 1 83.75 144 TRP B O 1
ATOM 2160 N N . ASN B 1 145 ? -2.389 -4.934 14 1 74.69 145 ASN B N 1
ATOM 2161 C CA . ASN B 1 145 ? -1.887 -5.074 15.359 1 74.69 145 ASN B CA 1
ATOM 2162 C C . ASN B 1 145 ? -2.045 -6.504 15.867 1 74.69 145 ASN B C 1
ATOM 2164 O O . ASN B 1 145 ? -1.812 -6.777 17.047 1 74.69 145 ASN B O 1
ATOM 2168 N N . GLY B 1 146 ? -2.164 -7.48 14.969 1 64.62 146 GLY B N 1
ATOM 2169 C CA . GLY B 1 146 ? -2.135 -8.891 15.328 1 64.62 146 GLY B CA 1
ATOM 2170 C C . GLY B 1 146 ? -3.34 -9.32 16.141 1 64.62 146 GLY B C 1
ATOM 2171 O O . GLY B 1 146 ? -3.379 -10.438 16.656 1 64.62 146 GLY B O 1
ATOM 2172 N N . VAL B 1 147 ? -4.133 -8.422 16.656 1 47.75 147 VAL B N 1
ATOM 2173 C CA . VAL B 1 147 ? -5.117 -8.914 17.609 1 47.75 147 VAL B CA 1
ATOM 2174 C C . VAL B 1 147 ? -6.27 -9.586 16.859 1 47.75 147 VAL B C 1
ATOM 2176 O O . VAL B 1 147 ? -6.555 -9.25 15.719 1 47.75 147 VAL B O 1
#

Organism: NCBI:txid100816

Solvent-accessible surface area (backbone atoms only — not comparable to full-atom values): 16191 Å² total; per-residue (Å²): 134,84,78,77,78,76,76,76,72,78,75,75,71,73,71,71,69,68,68,63,81,66,77,74,83,57,44,71,38,53,38,39,40,26,32,85,92,47,71,54,73,48,74,48,59,21,72,55,56,75,39,76,57,88,49,80,54,46,25,35,39,35,40,16,71,69,33,40,47,72,67,39,38,50,76,38,53,58,87,90,58,77,75,39,61,26,46,27,60,44,96,88,40,35,33,28,33,37,36,16,64,59,35,35,50,45,27,40,24,26,47,60,69,58,31,54,66,76,36,63,24,38,54,96,90,31,59,67,34,21,24,10,36,38,31,38,49,98,44,21,11,36,36,65,70,70,105,132,85,78,76,76,76,76,76,75,75,76,73,72,74,72,71,69,69,68,64,80,67,78,74,83,59,45,70,38,53,40,38,41,26,31,84,91,47,70,52,75,49,76,47,59,22,72,56,56,74,40,73,57,89,48,80,52,46,26,35,38,34,40,17,69,67,31,41,47,71,68,37,39,48,76,38,52,57,88,90,57,77,73,38,62,25,44,28,60,44,96,87,39,34,32,27,32,35,37,16,62,59,34,35,48,46,27,40,25,27,46,60,69,56,31,56,66,76,35,62,25,38,54,96,91,34,58,66,35,21,23,9,34,37,31,37,49,98,44,22,11,36,35,65,70,72,107

Secondary structure (DSSP, 8-state):
-------------------------PPEEEEEEEETTEEEEEEEE-BS--EE------EEEEEETTS-HHHHEEEEESTT---EEEEEE-TTS-EEEEEEEEE-EEEEEEBS--BPTTSBSEETTEE---BTTEEEETTEEEETT--/-------------------------PPEEEEEEEETTEEEEEEEESBS--EE------EEEEEETTS-HHHHEEEEESTT---EEEEEE-TTS-EEEEEEEEE-EEEEEEBS--BPTTSBSEETTEE---BSSEEEETTEEEETT--

Sequence (294 aa):
MKYLTLLASALGLAAASVIPLEQRDVQTVHLKFRAGPAEYDMAFPADGVERPTNSDLAVNVIEAPDYNAYSQCDFRTVDGAEVTFASSISPEGVGLVLVGPPQPIVAVSCQGMCVPNYSNCYENGQLVGPCCNGYCAANKCRPWNGVMKYLTLLASALGLAAASVIPLEQRDVQTVHLKFRAGPAEYDMAFPADGVERPTNSDLAVNVIEAPDYNAYSQCDFRTVDGAEVTFASSISPEGVGLVLVGPPQPIVAVSCQGMCVPNYSNCYENGQLVGPCCNGYCAANKCRPWNGV

Nearest PDB structures (foldseek):
  7kek-assembly1_C  TM=2.760E-01  e=6.233E-01  Tetrahymena thermophila
  3zx8-assembly1_C  TM=3.164E-01  e=2.078E+00  Turnip crinkle virus
  3zx8-assembly1_A  TM=2.958E-01  e=2.732E+00  Turnip crinkle virus
  6rm3-assembly1_S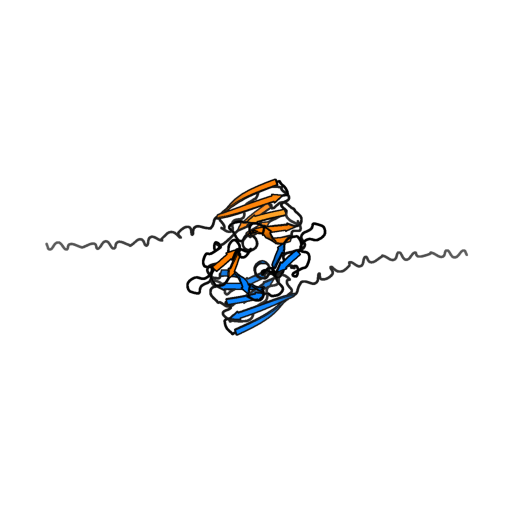NN  TM=2.238E-01  e=6.208E+00  Vairimorpha necatrix
  7kek-assembly1_C  TM=2.759E-01  e=5.289E-01  Tetrahymena thermophila